Protein AF-A0AAW2JEN0-F1 (afdb_monomer_lite)

Radius of gyration: 25.29 Å; chains: 1; bounding box: 57×58×67 Å

pLDDT: mean 82.46, std 16.6, range [28.83, 97.12]

Organism: Sesamum radiatum (NCBI:txid300843)

Secondary structure (DSSP, 8-state):
------TT----------S-EEEEEE--S--STTGGG-EEEEEE--HHHHHHHHHHTTT---S-----------------S-HHHHHHHHHHIIIIIHHHHHHHHHHHHHHHTS--TT-S--SSTTHHHHHHHHHHHT--SHHHHHHHHHHHHHHHHHHHHHHHHHHHHHHHHHT-TTHHHHHHH-S-S-HHHHHHHHHHHHHGGG--TTSHHHHHHHHHHHHHHHHHHHHHGGG-HHHHHHHHHHHTHHHHHHHTPPP-

Foldseek 3Di:
DDDDDDPPDDDDDDDDDDDFDKDKDADPDDDDDCRRVDIDIDGHDDPVVVVVVVVVVPDDDPDDDDDDDDDDDDDDDDDDDDPPFVVQLVVCCVPPVPVLLVVLVVLVLVLLPDPAPPDDDPPDPCPSVVVLVVCCVPQRGPVSNVVSSVVSVLVSVLSVLLRVQLVLLLVLLVPDPCNVVLCVQFPDNDSSVLSSVLLCVVLVVLVPVVDPVSSVVSNVVSVVSVVQCVVQPCHRPSSVVSSCSRNVVVVCVVVVHDGD

InterPro domains:
  IPR002429 Cytochrome c oxidase subunit II-like C-terminal [PF00116] (1-45)
  IPR002429 Cytochrome c oxidase subunit II-like C-terminal [PS50857] (1-56)
  IPR008972 Cupredoxin [G3DSA:2.60.40.420] (1-50)
  IPR008972 Cupredoxin [SSF49503] (1-51)
  IPR045187 Cytochrome c/quinol oxidase subunit II [PTHR22888] (1-54)

Sequence (260 aa):
VKCDAVPGRLNQTSISVQREGVYYGQCSEICGTNHAFMPIVVEAVSRKDYGSRLLRRGGNALIPTTPTIEFHNNGPVEESSSSSSSEELATFRNVIAANNEAELYSRITFLENQNYYGLPPQTRPGEYGAIVREHFDQAIHVGHYRRIYDQELLELQILEVKGALQNRLHELMLSEPNLPRILELSPYNNIREHAFSFIEDSTESVSALRHSFQRDIMWGTLTSYIQDISGRGRHSEIYREFYRSFTDENFRQFHGLPLP

Structure (mmCIF, N/CA/C/O backbone):
data_AF-A0AAW2JEN0-F1
#
_entry.id   AF-A0AAW2JEN0-F1
#
loop_
_atom_site.group_PDB
_atom_site.id
_atom_site.type_symbol
_atom_site.label_atom_id
_atom_site.label_alt_id
_atom_site.label_comp_id
_atom_site.label_asym_id
_atom_site.label_entity_id
_atom_site.label_seq_id
_atom_site.pdbx_PDB_ins_code
_atom_site.Cartn_x
_atom_site.Cartn_y
_atom_site.Cartn_z
_atom_site.occupancy
_atom_site.B_iso_or_equiv
_atom_site.auth_seq_id
_atom_site.auth_comp_id
_atom_site.auth_asym_id
_atom_site.auth_atom_id
_atom_site.pdbx_PDB_model_num
ATOM 1 N N . VAL A 1 1 ? -3.590 -18.294 -25.488 1.00 85.56 1 VAL A N 1
ATOM 2 C CA . VAL A 1 1 ? -4.499 -19.225 -24.774 1.00 85.56 1 VAL A CA 1
ATOM 3 C C . VAL A 1 1 ? -4.526 -18.804 -23.317 1.00 85.56 1 VAL A C 1
ATOM 5 O O . VAL A 1 1 ? -3.456 -18.519 -22.800 1.00 85.56 1 VAL A O 1
ATOM 8 N N . LYS A 1 2 ? -5.706 -18.710 -22.692 1.00 89.62 2 LYS A N 1
ATOM 9 C CA . LYS A 1 2 ? -5.871 -18.417 -21.257 1.00 89.62 2 LYS A CA 1
ATOM 10 C C . LYS A 1 2 ? -6.638 -19.572 -20.620 1.00 89.62 2 LYS A C 1
ATOM 12 O O . LYS A 1 2 ? -7.590 -20.072 -21.214 1.00 89.62 2 LYS A O 1
ATOM 17 N N . CYS A 1 3 ? -6.212 -19.985 -19.436 1.00 91.00 3 CYS A N 1
ATOM 18 C CA . CYS A 1 3 ? -6.936 -20.922 -18.596 1.00 91.00 3 CYS A CA 1
ATOM 19 C C . CYS A 1 3 ? -6.622 -20.594 -17.136 1.00 91.00 3 CYS A C 1
ATOM 21 O O . CYS A 1 3 ? -5.454 -20.379 -16.811 1.00 91.00 3 CYS A O 1
ATOM 23 N N . ASP A 1 4 ? -7.641 -20.535 -16.285 1.00 91.69 4 ASP A N 1
ATOM 24 C CA . ASP A 1 4 ? -7.455 -20.156 -14.886 1.00 91.69 4 ASP A CA 1
ATOM 25 C C . ASP A 1 4 ? -6.920 -21.339 -14.072 1.00 91.69 4 ASP A C 1
ATOM 27 O O . ASP A 1 4 ? -7.321 -22.492 -14.271 1.00 91.69 4 ASP A O 1
ATOM 31 N N . ALA A 1 5 ? -6.025 -21.051 -13.130 1.00 89.94 5 ALA A N 1
ATOM 32 C CA . ALA A 1 5 ? -5.519 -22.024 -12.173 1.00 89.94 5 ALA A CA 1
ATOM 33 C C . ALA A 1 5 ? -6.392 -21.988 -10.908 1.00 89.94 5 ALA A C 1
ATOM 35 O O . ALA A 1 5 ? -6.145 -21.203 -9.998 1.00 89.94 5 ALA A O 1
ATOM 36 N N . VAL A 1 6 ? -7.440 -22.818 -10.869 1.00 91.94 6 VAL A N 1
ATOM 37 C CA . VAL A 1 6 ? -8.376 -22.887 -9.733 1.00 91.94 6 VAL A CA 1
ATOM 38 C C . VAL A 1 6 ? -7.937 -23.994 -8.767 1.00 91.94 6 VAL A C 1
ATOM 40 O O . VAL A 1 6 ? -7.876 -25.156 -9.182 1.00 91.94 6 VAL A O 1
ATOM 43 N N . PRO A 1 7 ? -7.657 -23.688 -7.485 1.00 91.50 7 PRO A N 1
ATOM 44 C CA . PRO A 1 7 ? -7.291 -24.701 -6.498 1.00 91.50 7 PRO A CA 1
ATOM 45 C C . PRO A 1 7 ? -8.316 -25.843 -6.431 1.00 91.50 7 PRO A C 1
ATOM 47 O O . PRO A 1 7 ? -9.522 -25.612 -6.379 1.00 91.50 7 PRO A O 1
ATOM 50 N N . GLY A 1 8 ? -7.837 -27.090 -6.456 1.00 93.62 8 GLY A N 1
ATOM 51 C CA . GLY A 1 8 ? -8.689 -28.285 -6.402 1.00 93.62 8 GLY A CA 1
ATOM 52 C C . GLY A 1 8 ? -9.329 -28.708 -7.732 1.00 93.62 8 GLY A C 1
ATOM 53 O O . GLY A 1 8 ? -10.009 -29.734 -7.762 1.00 93.62 8 GLY A O 1
ATOM 54 N N . ARG A 1 9 ? -9.095 -27.988 -8.841 1.00 91.81 9 ARG A N 1
ATOM 55 C CA . ARG A 1 9 ? -9.593 -28.359 -10.177 1.00 91.81 9 ARG A CA 1
ATOM 56 C C . ARG A 1 9 ? -8.468 -28.392 -11.211 1.00 91.81 9 ARG A C 1
ATOM 58 O O . ARG A 1 9 ? -7.790 -27.394 -11.430 1.00 91.81 9 ARG A O 1
ATOM 65 N N . LEU A 1 10 ? -8.308 -29.522 -11.903 1.00 93.06 10 LEU A N 1
ATOM 66 C CA . LEU A 1 10 ? -7.371 -29.629 -13.023 1.00 93.06 10 LEU A CA 1
ATOM 67 C C . LEU A 1 10 ? -8.042 -29.151 -14.313 1.00 93.06 10 LEU A C 1
ATOM 69 O O . LEU A 1 10 ? -9.035 -29.728 -14.753 1.00 93.06 10 LEU A O 1
ATOM 73 N N . ASN A 1 11 ? -7.485 -28.106 -14.922 1.00 87.38 11 ASN A N 1
ATOM 74 C CA . ASN A 1 11 ? -7.893 -27.637 -16.240 1.00 87.38 11 ASN A CA 1
ATOM 75 C C . ASN A 1 11 ? -6.829 -28.020 -17.278 1.00 87.38 11 ASN A C 1
ATOM 77 O O . ASN A 1 11 ? -5.632 -27.940 -17.006 1.00 87.38 11 ASN A O 1
ATOM 81 N N . GLN A 1 12 ? -7.259 -28.411 -18.478 1.00 91.31 12 GLN A N 1
ATOM 82 C CA . GLN A 1 12 ? -6.370 -28.795 -19.573 1.00 91.31 12 GLN A CA 1
ATOM 83 C C . GLN A 1 12 ? -6.695 -27.983 -20.826 1.00 91.31 12 GLN A C 1
ATOM 85 O O . GLN A 1 12 ? -7.854 -27.820 -21.196 1.00 91.31 12 GLN A O 1
ATOM 90 N N . THR A 1 13 ? -5.655 -27.504 -21.502 1.00 87.44 13 THR A N 1
ATOM 91 C CA . THR A 1 13 ? -5.754 -26.861 -22.813 1.00 87.44 13 THR A CA 1
ATOM 92 C C . THR A 1 13 ? -4.597 -27.320 -23.689 1.00 87.44 13 THR A C 1
ATOM 94 O O . THR A 1 13 ? -3.519 -27.640 -23.190 1.00 87.44 13 THR A O 1
ATOM 97 N N . SER A 1 14 ? -4.807 -27.345 -25.001 1.00 90.38 14 SER A N 1
ATOM 98 C CA . SER A 1 14 ? -3.771 -27.689 -25.976 1.00 90.38 14 SER A CA 1
ATOM 99 C C . SER A 1 14 ? -3.334 -26.449 -26.745 1.00 90.38 14 SER A C 1
ATOM 101 O O . SER A 1 14 ? -4.146 -25.576 -27.050 1.00 90.38 14 SER A O 1
ATOM 103 N N . ILE A 1 15 ? -2.043 -26.366 -27.052 1.00 88.75 15 ILE A N 1
ATOM 104 C CA . ILE A 1 15 ? -1.453 -25.295 -27.856 1.00 88.75 15 ILE A CA 1
ATOM 105 C C . ILE A 1 15 ? -0.630 -25.963 -28.954 1.00 88.75 15 ILE A C 1
ATOM 107 O O . ILE A 1 15 ? 0.136 -26.882 -28.678 1.00 88.75 15 ILE A O 1
ATOM 111 N N . SER A 1 16 ? -0.795 -25.504 -30.194 1.00 90.56 16 SER A N 1
ATOM 112 C CA . SER A 1 16 ? 0.038 -25.910 -31.325 1.00 90.56 16 SER A CA 1
ATOM 113 C C . SER A 1 16 ? 0.817 -24.699 -31.812 1.00 90.56 16 SER A C 1
ATOM 115 O O . SER A 1 16 ? 0.222 -23.712 -32.241 1.00 90.56 16 SER A O 1
ATOM 117 N N . VAL A 1 17 ? 2.143 -24.774 -31.752 1.00 90.75 17 VAL A N 1
ATOM 118 C CA . VAL A 1 17 ? 3.030 -23.692 -32.181 1.00 90.75 17 VAL A CA 1
ATOM 119 C C . VAL A 1 17 ? 3.535 -23.995 -33.590 1.00 90.75 17 VAL A C 1
ATOM 121 O O . VAL A 1 17 ? 4.069 -25.071 -33.838 1.00 90.75 17 VAL A O 1
ATOM 124 N N . GLN A 1 18 ? 3.327 -23.068 -34.527 1.00 90.25 18 GLN A N 1
ATOM 125 C CA . GLN A 1 18 ? 3.663 -23.277 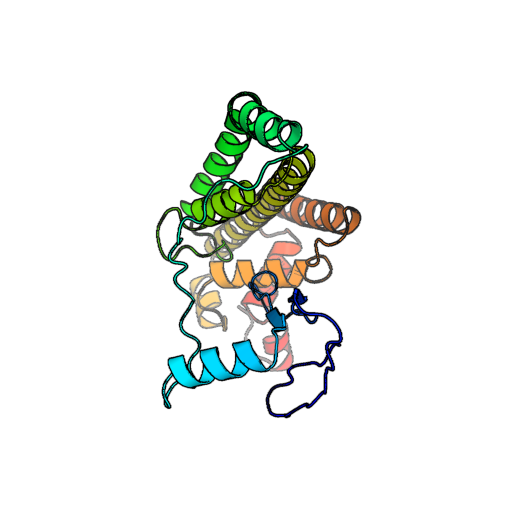-35.943 1.00 90.25 18 GLN A CA 1
ATOM 126 C C . GLN A 1 18 ? 5.064 -22.797 -36.334 1.00 90.25 18 GLN A C 1
ATOM 128 O O . GLN A 1 18 ? 5.539 -23.132 -37.415 1.00 90.25 18 GLN A O 1
ATOM 133 N N . ARG A 1 19 ? 5.706 -21.978 -35.498 1.00 91.12 19 ARG A N 1
ATOM 134 C CA . ARG A 1 19 ? 7.019 -21.388 -35.770 1.00 91.12 19 ARG A CA 1
ATOM 135 C C . ARG A 1 19 ? 7.915 -21.575 -34.555 1.00 91.12 19 ARG A C 1
ATOM 137 O O . ARG A 1 19 ? 7.437 -21.549 -33.428 1.00 91.12 19 ARG A O 1
ATOM 144 N N . GLU A 1 20 ? 9.198 -21.789 -34.788 1.00 91.56 20 GLU A N 1
ATOM 145 C CA . GLU A 1 20 ? 10.181 -21.829 -33.706 1.00 91.56 20 GLU A CA 1
ATOM 146 C C . GLU A 1 20 ? 10.373 -20.421 -33.131 1.00 91.56 20 GLU A C 1
ATOM 148 O O . GLU A 1 20 ? 10.244 -19.427 -33.851 1.00 91.56 20 GLU A O 1
ATOM 153 N N . GLY A 1 21 ? 10.641 -20.329 -31.829 1.00 90.69 21 GLY A N 1
ATOM 154 C CA . GLY A 1 21 ? 10.804 -19.050 -31.143 1.00 90.69 21 GLY A CA 1
ATOM 155 C C . GLY A 1 21 ? 10.465 -19.095 -29.656 1.00 90.69 21 GLY A C 1
ATOM 156 O O . GLY A 1 21 ? 10.063 -20.127 -29.118 1.00 90.69 21 GLY A O 1
ATOM 157 N N . VAL A 1 22 ? 10.622 -17.948 -28.995 1.00 91.75 22 VAL A N 1
ATOM 158 C CA . VAL A 1 22 ? 10.306 -17.762 -27.574 1.00 91.75 22 VAL A CA 1
ATOM 159 C C . VAL A 1 22 ? 9.008 -16.974 -27.444 1.00 91.75 22 VAL A C 1
ATOM 161 O O . VAL A 1 22 ? 8.857 -15.895 -28.015 1.00 91.75 22 VAL A O 1
ATOM 164 N N . TYR A 1 23 ? 8.071 -17.523 -26.683 1.00 90.88 23 TYR A N 1
ATOM 165 C CA . TYR A 1 23 ? 6.757 -16.954 -26.429 1.00 90.88 23 TYR A CA 1
ATOM 166 C C . TYR A 1 23 ? 6.635 -16.605 -24.952 1.00 90.88 23 TYR A C 1
ATOM 168 O O . TYR A 1 23 ? 6.935 -17.429 -24.086 1.00 90.88 23 TYR A O 1
ATOM 176 N N . TYR A 1 24 ? 6.151 -15.398 -24.680 1.00 91.31 24 TYR A N 1
ATOM 177 C CA . TYR A 1 24 ? 5.956 -14.890 -23.329 1.00 91.31 24 TYR A CA 1
ATOM 178 C C . TYR A 1 24 ? 4.469 -14.804 -23.003 1.00 91.31 24 TYR A C 1
ATOM 180 O O . TYR A 1 24 ? 3.647 -14.419 -23.837 1.00 91.31 24 TYR A O 1
ATOM 188 N N . GLY A 1 25 ? 4.133 -15.164 -21.773 1.00 91.69 25 GLY A N 1
ATOM 189 C CA . GLY A 1 25 ? 2.813 -15.010 -21.190 1.00 91.69 25 GLY A CA 1
ATOM 190 C C . GLY A 1 25 ? 2.912 -14.429 -19.788 1.00 91.69 25 GLY A C 1
ATOM 191 O O . GLY A 1 25 ? 3.959 -14.496 -19.143 1.00 91.69 25 GLY A O 1
ATOM 192 N N . GLN A 1 26 ? 1.805 -13.870 -19.316 1.00 89.38 26 GLN A N 1
ATOM 193 C CA . GLN A 1 26 ? 1.683 -13.357 -17.958 1.00 89.38 26 GLN A CA 1
ATOM 194 C C . GLN A 1 26 ? 0.412 -13.889 -17.310 1.00 89.38 26 GLN A C 1
ATOM 196 O O . GLN A 1 26 ? -0.564 -14.230 -17.993 1.00 89.38 26 GLN A O 1
ATOM 201 N N . CYS A 1 27 ? 0.435 -13.968 -15.981 1.00 91.38 27 CYS A N 1
ATOM 202 C CA . CYS A 1 27 ? -0.756 -14.281 -15.215 1.00 91.38 27 CYS A CA 1
ATOM 203 C C . CYS A 1 27 ? -1.859 -13.275 -15.560 1.00 91.38 27 CYS A C 1
ATOM 205 O O . CYS A 1 27 ? -1.628 -12.074 -15.638 1.00 91.38 27 CYS A O 1
ATOM 207 N N . SER A 1 28 ? -3.056 -13.784 -15.834 1.00 89.44 28 SER A N 1
ATOM 208 C CA . SER A 1 28 ? -4.185 -12.978 -16.312 1.00 89.44 28 SER A CA 1
ATOM 209 C C . SER A 1 28 ? -5.299 -12.854 -15.272 1.00 89.44 28 SER A C 1
ATOM 211 O O . SER A 1 28 ? -6.407 -12.468 -15.642 1.00 89.44 28 SER A O 1
ATOM 213 N N . GLU A 1 29 ? -5.023 -13.243 -14.026 1.00 87.81 29 GLU A N 1
ATOM 214 C CA . GLU A 1 29 ? -5.935 -13.182 -12.884 1.00 87.81 29 GLU A CA 1
ATOM 215 C C . GLU A 1 29 ? -5.159 -12.750 -11.642 1.00 87.81 29 GLU A C 1
ATOM 217 O O . GLU A 1 29 ? -4.113 -13.334 -11.351 1.00 87.81 29 GLU A O 1
ATOM 222 N N . ILE A 1 30 ? -5.630 -11.720 -10.938 1.00 85.06 30 ILE A N 1
ATOM 223 C CA . ILE A 1 30 ? -4.869 -11.155 -9.822 1.00 85.06 30 ILE A CA 1
ATOM 224 C C . ILE A 1 30 ? -4.773 -12.180 -8.687 1.00 85.06 30 ILE A C 1
ATOM 226 O O . ILE A 1 30 ? -5.777 -12.677 -8.188 1.00 85.06 30 ILE A O 1
ATOM 230 N N . CYS A 1 31 ? -3.546 -12.540 -8.311 1.00 87.62 31 CYS A N 1
ATOM 231 C CA . CYS A 1 31 ? -3.285 -13.665 -7.405 1.00 87.62 31 CYS A CA 1
ATOM 232 C C . CYS A 1 31 ? -2.345 -13.301 -6.243 1.00 87.62 31 CYS A C 1
ATOM 234 O O . CYS A 1 31 ? -1.639 -14.162 -5.721 1.00 87.62 31 CYS A O 1
ATOM 236 N N . GLY A 1 32 ? -2.326 -12.023 -5.854 1.00 88.00 32 GLY A N 1
ATOM 237 C CA . GLY A 1 32 ? -1.556 -11.497 -4.722 1.00 88.00 32 GLY A CA 1
ATOM 238 C C . GLY A 1 32 ? -0.454 -10.512 -5.119 1.00 88.00 32 GLY A C 1
ATOM 239 O O . GLY A 1 32 ? -0.308 -10.151 -6.286 1.00 88.00 32 GLY A O 1
ATOM 240 N N . THR A 1 33 ? 0.339 -10.091 -4.133 1.00 83.12 33 THR A N 1
ATOM 241 C CA . THR A 1 33 ? 1.344 -9.014 -4.236 1.00 83.12 33 THR A CA 1
ATOM 242 C C . THR A 1 33 ? 2.377 -9.237 -5.342 1.00 83.12 33 THR A C 1
ATOM 244 O O . THR A 1 33 ? 2.802 -8.288 -5.990 1.00 83.12 33 THR A O 1
ATOM 247 N N . ASN A 1 34 ? 2.720 -10.495 -5.636 1.00 89.00 34 ASN A N 1
ATOM 248 C CA . ASN A 1 34 ? 3.704 -10.832 -6.668 1.00 89.00 34 ASN A CA 1
ATOM 249 C C . ASN A 1 34 ? 3.089 -11.167 -8.036 1.00 89.00 34 ASN A C 1
ATOM 251 O O . ASN A 1 34 ? 3.757 -11.751 -8.887 1.00 89.00 34 ASN A O 1
ATOM 255 N N . HIS A 1 35 ? 1.825 -10.805 -8.270 1.00 85.81 35 HIS A N 1
ATOM 256 C CA . HIS A 1 35 ? 1.104 -11.121 -9.507 1.00 85.81 35 HIS A CA 1
ATOM 257 C C . HIS A 1 35 ? 1.823 -10.641 -10.784 1.00 85.81 35 HIS A C 1
ATOM 259 O O . HIS A 1 35 ? 1.758 -11.310 -11.815 1.00 85.81 35 HIS A O 1
ATOM 265 N N . ALA A 1 36 ? 2.552 -9.523 -10.721 1.00 85.50 36 ALA A N 1
ATOM 266 C CA . ALA A 1 36 ? 3.319 -9.003 -11.855 1.00 85.50 36 ALA A CA 1
ATOM 267 C C . ALA A 1 36 ? 4.622 -9.785 -12.136 1.00 85.50 36 ALA A C 1
ATOM 269 O O . ALA A 1 36 ? 5.120 -9.767 -13.260 1.00 85.50 36 ALA A O 1
ATOM 270 N N . PHE A 1 37 ? 5.148 -10.520 -11.151 1.00 87.81 37 PHE A N 1
ATOM 271 C CA . PHE A 1 37 ? 6.479 -11.143 -11.187 1.00 87.81 37 PHE A CA 1
ATOM 272 C C . PHE A 1 37 ? 6.447 -12.645 -11.502 1.00 87.81 37 PHE A C 1
ATOM 274 O O . PHE A 1 37 ? 7.357 -13.391 -11.150 1.00 87.81 37 PHE A O 1
ATOM 281 N N . MET A 1 38 ? 5.397 -13.112 -12.178 1.00 88.50 38 MET A N 1
ATOM 282 C CA . MET A 1 38 ? 5.226 -14.520 -12.557 1.00 88.50 38 MET A CA 1
ATOM 283 C C . MET A 1 38 ? 5.098 -14.703 -14.080 1.00 88.50 38 MET A C 1
ATOM 285 O O . MET A 1 38 ? 4.034 -15.084 -14.584 1.00 88.50 38 MET A O 1
ATOM 289 N N . PRO A 1 39 ? 6.166 -14.416 -14.850 1.00 89.56 39 PRO A N 1
ATOM 290 C CA . PRO A 1 39 ? 6.157 -14.624 -16.289 1.00 89.56 39 PRO A CA 1
ATOM 291 C C . PRO A 1 39 ? 6.156 -16.117 -16.636 1.00 89.56 39 PRO A C 1
ATOM 293 O O . PRO A 1 39 ? 6.769 -16.947 -15.965 1.00 89.56 39 PRO A O 1
ATOM 296 N N . ILE A 1 40 ? 5.499 -16.452 -17.742 1.00 93.62 40 ILE A N 1
ATOM 297 C CA . ILE A 1 40 ? 5.505 -17.788 -18.337 1.00 93.62 40 ILE A CA 1
ATOM 298 C C . ILE A 1 40 ? 6.295 -17.701 -19.637 1.00 93.62 40 ILE A C 1
ATOM 300 O O . ILE A 1 40 ? 5.958 -16.904 -20.512 1.00 93.62 40 ILE A O 1
ATOM 304 N N . VAL A 1 41 ? 7.328 -18.531 -19.778 1.00 91.81 41 VAL A N 1
ATOM 305 C CA . VAL A 1 41 ? 8.152 -18.597 -20.991 1.00 91.81 41 VAL A CA 1
ATOM 306 C C . VAL A 1 41 ? 7.983 -19.961 -21.642 1.00 91.81 41 VAL A C 1
ATOM 308 O O . VAL A 1 41 ? 8.162 -20.996 -21.000 1.00 91.81 41 VAL A O 1
ATOM 311 N N . VAL A 1 42 ? 7.650 -19.960 -22.930 1.00 91.94 42 VAL A N 1
ATOM 312 C CA . VAL A 1 42 ? 7.577 -21.163 -23.759 1.00 91.94 42 VAL A CA 1
ATOM 313 C C . VAL A 1 42 ? 8.558 -21.009 -24.908 1.00 91.94 42 VAL A C 1
ATOM 315 O O . VAL A 1 42 ? 8.398 -20.139 -25.756 1.00 91.94 42 VAL A O 1
ATOM 318 N N . GLU A 1 43 ? 9.563 -21.874 -24.957 1.00 91.25 43 GLU A N 1
ATOM 319 C CA . GLU A 1 43 ? 10.483 -21.961 -26.088 1.00 91.25 43 GLU A CA 1
ATOM 320 C C . GLU A 1 43 ? 10.042 -23.106 -27.008 1.00 91.25 43 GLU A C 1
ATOM 322 O O . GLU A 1 43 ? 10.032 -24.275 -26.612 1.00 91.25 43 GLU A O 1
ATOM 327 N N . ALA A 1 44 ? 9.660 -22.773 -28.239 1.00 93.44 44 ALA A N 1
ATOM 328 C CA . ALA A 1 44 ? 9.357 -23.741 -29.281 1.00 93.44 44 ALA A CA 1
ATOM 329 C C . ALA A 1 44 ? 10.605 -23.981 -30.130 1.00 93.44 44 ALA A C 1
ATOM 331 O O . ALA A 1 44 ? 11.138 -23.058 -30.745 1.00 93.44 44 ALA A O 1
ATOM 332 N N . VAL A 1 45 ? 11.043 -25.235 -30.175 1.00 90.56 45 VAL A N 1
ATOM 333 C CA . VAL A 1 45 ? 12.250 -25.664 -30.887 1.00 90.56 45 VAL A CA 1
ATOM 334 C C . VAL A 1 45 ? 11.939 -26.794 -31.856 1.00 90.56 45 VAL A C 1
ATOM 336 O O . VAL A 1 45 ? 10.905 -27.462 -31.745 1.00 90.56 45 VAL A O 1
ATOM 339 N N . SER A 1 46 ? 12.868 -27.048 -32.773 1.00 92.44 46 SER A N 1
ATOM 340 C CA . SER A 1 46 ? 12.775 -28.169 -33.699 1.00 92.44 46 SER A CA 1
ATOM 341 C C . SER A 1 46 ? 12.662 -29.503 -32.951 1.00 92.44 46 SER A C 1
ATOM 343 O O . SER A 1 46 ? 13.186 -29.687 -31.848 1.00 92.44 46 SER A O 1
ATOM 345 N N . ARG A 1 47 ? 12.024 -30.504 -33.570 1.00 85.81 47 ARG A N 1
ATOM 346 C CA . ARG A 1 47 ? 11.910 -31.854 -32.981 1.00 85.81 47 ARG A CA 1
ATOM 347 C C . ARG A 1 47 ? 13.282 -32.466 -32.663 1.00 85.81 47 ARG A C 1
ATOM 349 O O . ARG A 1 47 ? 13.415 -33.202 -31.686 1.00 85.81 47 ARG A O 1
ATOM 356 N N . LYS A 1 48 ? 14.291 -32.164 -33.486 1.00 86.12 48 LYS A N 1
ATOM 357 C CA . LYS A 1 48 ? 15.668 -32.639 -33.314 1.00 86.12 48 LYS A CA 1
ATOM 358 C C . LYS A 1 48 ? 16.301 -32.039 -32.056 1.00 86.12 48 LYS A C 1
ATOM 360 O O . LYS A 1 48 ? 16.886 -32.777 -31.263 1.00 86.12 48 LYS A O 1
ATOM 365 N N . ASP A 1 49 ? 16.127 -30.737 -31.849 1.00 83.81 49 ASP A N 1
ATOM 366 C CA . ASP A 1 49 ? 16.679 -30.030 -30.690 1.00 83.81 49 ASP A CA 1
ATOM 367 C C . ASP A 1 49 ? 15.920 -30.353 -29.406 1.00 83.81 49 ASP A C 1
ATOM 369 O O . ASP A 1 49 ? 16.521 -30.495 -28.343 1.00 83.81 49 ASP A O 1
ATOM 373 N N . TYR A 1 50 ? 14.605 -30.561 -29.494 1.00 86.56 50 TYR A N 1
ATOM 374 C CA . TYR A 1 50 ? 13.823 -31.051 -28.363 1.00 86.56 50 TYR A CA 1
ATOM 375 C C . TYR A 1 50 ? 14.341 -32.412 -27.874 1.00 86.56 50 TYR A C 1
ATOM 377 O O . TYR A 1 50 ? 14.602 -32.591 -26.684 1.00 86.56 50 TYR A O 1
ATOM 385 N N . GLY A 1 51 ? 14.555 -33.359 -28.798 1.00 80.94 51 GLY A N 1
ATOM 386 C CA . GLY A 1 51 ? 15.082 -34.686 -28.479 1.00 80.94 51 GLY A CA 1
ATOM 387 C C . GLY A 1 51 ? 16.484 -34.643 -27.864 1.00 80.94 51 GLY A C 1
ATOM 388 O O . GLY A 1 51 ? 16.735 -35.316 -26.866 1.00 80.94 51 GLY A O 1
ATOM 389 N N . SER A 1 52 ? 17.386 -33.813 -28.399 1.00 78.50 52 SER A N 1
ATOM 390 C CA . SER A 1 52 ? 18.744 -33.671 -27.855 1.00 78.50 52 SER A CA 1
ATOM 391 C C . SER A 1 52 ? 18.747 -33.060 -26.447 1.00 78.50 52 SER A C 1
ATOM 393 O O . SER A 1 52 ? 19.489 -33.522 -25.577 1.00 78.50 52 SER A O 1
ATOM 395 N N . ARG A 1 53 ? 17.874 -32.080 -26.176 1.00 76.62 53 ARG A N 1
ATOM 396 C CA . ARG A 1 53 ? 17.702 -31.469 -24.845 1.00 76.62 53 ARG A CA 1
ATOM 397 C C . ARG A 1 53 ? 17.107 -32.439 -23.826 1.00 76.62 53 ARG A C 1
ATOM 399 O O . ARG A 1 53 ? 17.560 -32.460 -22.683 1.00 76.62 53 ARG A O 1
ATOM 406 N N . LEU A 1 54 ? 16.134 -33.256 -24.236 1.00 75.62 54 LEU A N 1
ATOM 407 C CA . LEU A 1 54 ? 15.535 -34.284 -23.381 1.00 75.62 54 LEU A CA 1
ATOM 408 C C . LEU A 1 54 ? 16.577 -35.336 -22.967 1.00 75.62 54 LEU A C 1
ATOM 410 O O . LEU A 1 54 ? 16.673 -35.686 -21.794 1.00 75.62 54 LEU A O 1
ATOM 414 N N . LEU A 1 55 ? 17.401 -35.784 -23.919 1.00 72.38 55 LEU A N 1
ATOM 415 C CA . LEU A 1 55 ? 18.453 -36.777 -23.685 1.00 72.38 55 LEU A CA 1
ATOM 416 C C . LEU A 1 55 ? 19.585 -36.240 -22.795 1.00 72.38 55 LEU A C 1
ATOM 418 O O . LEU A 1 55 ? 20.084 -36.972 -21.945 1.00 72.38 55 LEU A O 1
ATOM 422 N N . ARG A 1 56 ? 19.956 -34.957 -22.929 1.00 68.25 56 ARG A N 1
ATOM 423 C CA . ARG A 1 56 ? 20.947 -34.306 -22.046 1.00 68.25 56 ARG A CA 1
ATOM 424 C C . ARG A 1 56 ? 20.454 -34.144 -20.604 1.00 68.25 56 ARG A C 1
ATOM 426 O O . ARG A 1 56 ? 21.280 -34.078 -19.702 1.00 68.25 56 ARG A O 1
ATOM 433 N N . ARG A 1 57 ? 19.137 -34.073 -20.378 1.00 61.59 57 ARG A N 1
ATOM 434 C CA . ARG A 1 57 ? 18.529 -33.831 -19.057 1.00 61.59 57 ARG A CA 1
ATOM 435 C C . ARG A 1 57 ? 18.314 -35.077 -18.192 1.00 61.59 57 ARG A C 1
ATOM 437 O O . ARG A 1 57 ? 17.844 -34.922 -17.074 1.00 61.59 57 ARG A O 1
ATOM 444 N N . GLY A 1 58 ? 18.659 -36.275 -18.673 1.00 44.50 58 GLY A N 1
ATOM 445 C CA . GLY A 1 58 ? 18.841 -37.477 -17.849 1.00 44.50 58 GLY A CA 1
ATOM 446 C C . GLY A 1 58 ? 17.805 -37.714 -16.736 1.00 44.50 58 GLY A C 1
ATOM 447 O O . GLY A 1 58 ? 18.094 -37.503 -15.567 1.00 44.50 58 GLY A O 1
ATOM 448 N N . GLY A 1 59 ? 16.621 -38.219 -17.089 1.00 46.88 59 GLY A N 1
ATOM 449 C CA . GLY A 1 59 ? 15.851 -39.177 -16.275 1.00 46.88 59 GLY A CA 1
ATOM 450 C C . GLY A 1 59 ? 15.243 -38.784 -14.917 1.00 46.88 59 GLY A C 1
ATOM 451 O O . GLY A 1 59 ? 14.380 -39.528 -14.476 1.00 46.88 59 GLY A O 1
ATOM 452 N N . ASN A 1 60 ? 15.600 -37.680 -14.253 1.00 47.84 60 ASN A N 1
ATOM 453 C CA . ASN A 1 60 ? 15.023 -37.308 -12.947 1.00 47.84 60 ASN A CA 1
ATOM 454 C C . ASN A 1 60 ? 15.056 -35.784 -12.721 1.00 47.84 60 ASN A C 1
ATOM 456 O O . ASN A 1 60 ? 15.990 -35.262 -12.122 1.00 47.84 60 ASN A O 1
ATOM 460 N N . ALA A 1 61 ? 14.031 -35.055 -13.173 1.00 42.47 61 ALA A N 1
ATOM 461 C CA . ALA A 1 61 ? 13.829 -33.655 -12.780 1.00 42.47 61 ALA A CA 1
ATOM 462 C C . ALA A 1 61 ? 12.365 -33.222 -12.975 1.00 42.47 61 ALA A C 1
ATOM 464 O O . ALA A 1 61 ? 11.989 -32.719 -14.031 1.00 42.47 61 ALA A O 1
ATOM 465 N N . LEU A 1 62 ? 11.538 -33.394 -11.939 1.00 41.66 62 LEU A N 1
ATOM 466 C CA . LEU A 1 62 ? 10.245 -32.705 -11.790 1.00 41.66 62 LEU A CA 1
ATOM 467 C C . LEU A 1 62 ? 10.367 -31.444 -10.912 1.00 41.66 62 LEU A C 1
ATOM 469 O O . LEU A 1 62 ? 9.412 -31.043 -10.258 1.00 41.66 62 LEU A O 1
ATOM 473 N N . ILE A 1 63 ? 11.538 -30.803 -10.887 1.00 35.47 63 ILE A N 1
ATOM 474 C CA . ILE A 1 63 ? 11.728 -29.510 -10.220 1.00 35.47 63 ILE A CA 1
ATOM 475 C C . ILE A 1 63 ? 12.440 -28.585 -11.213 1.00 35.47 63 ILE A C 1
ATOM 477 O O . ILE A 1 63 ? 13.506 -28.957 -11.713 1.00 35.47 63 ILE A O 1
ATOM 481 N N . PRO A 1 64 ? 11.873 -27.413 -11.547 1.00 36.75 64 PRO A N 1
ATOM 482 C CA . PRO A 1 64 ? 12.547 -26.456 -12.405 1.00 36.75 64 PRO A CA 1
ATOM 483 C C . PRO A 1 64 ? 13.675 -25.805 -11.601 1.00 36.75 64 PRO A C 1
ATOM 485 O O . PRO A 1 64 ? 13.436 -24.942 -10.762 1.00 36.75 64 PRO A O 1
ATOM 488 N N . THR A 1 65 ? 14.914 -26.227 -11.838 1.00 38.53 65 THR A N 1
ATOM 489 C CA . THR A 1 65 ? 16.073 -25.418 -11.467 1.00 38.53 65 THR A CA 1
ATOM 490 C C . THR A 1 65 ? 16.189 -24.252 -12.442 1.00 38.53 65 THR A C 1
ATOM 492 O O . THR A 1 65 ? 16.141 -24.428 -13.664 1.00 38.53 65 THR A O 1
ATOM 495 N N . THR A 1 66 ? 16.298 -23.053 -11.874 1.00 30.95 66 THR A N 1
ATOM 496 C CA . THR A 1 66 ? 16.557 -21.786 -12.561 1.00 30.95 66 THR A CA 1
ATOM 497 C C . THR A 1 66 ? 17.726 -21.955 -13.536 1.00 30.95 66 THR A C 1
ATOM 499 O O . THR A 1 66 ? 18.766 -22.480 -13.130 1.00 30.95 66 THR A O 1
ATOM 502 N N . PRO A 1 67 ? 17.598 -21.562 -14.816 1.00 37.06 67 PRO A N 1
ATOM 503 C CA . PRO A 1 67 ? 18.682 -21.747 -15.763 1.00 37.06 67 PRO A CA 1
ATOM 504 C C . PRO A 1 67 ? 19.802 -20.756 -15.441 1.00 37.06 67 PRO A C 1
ATOM 506 O O . PRO A 1 67 ? 19.630 -19.545 -15.551 1.00 37.06 67 PRO A O 1
ATOM 509 N N . THR A 1 68 ? 20.965 -21.275 -15.057 1.00 32.31 68 THR A N 1
ATOM 510 C CA . THR A 1 68 ? 22.221 -20.527 -15.113 1.00 32.31 68 THR A CA 1
ATOM 511 C C . THR A 1 68 ? 22.597 -20.394 -16.588 1.00 32.31 68 THR A C 1
ATOM 513 O O . THR A 1 68 ? 22.808 -21.398 -17.269 1.00 32.31 68 THR A O 1
ATOM 516 N N . ILE A 1 69 ? 22.611 -19.169 -17.111 1.00 34.72 69 ILE A N 1
ATOM 517 C CA . ILE A 1 69 ? 23.071 -18.893 -18.475 1.00 34.72 69 ILE A CA 1
ATOM 518 C C . ILE A 1 69 ? 24.599 -18.817 -18.436 1.00 34.72 69 ILE A C 1
ATOM 520 O O . ILE A 1 69 ? 25.163 -17.843 -17.945 1.00 34.72 69 ILE A O 1
ATOM 524 N N . GLU A 1 70 ? 25.271 -19.845 -18.952 1.00 31.94 70 GLU A N 1
ATOM 525 C CA . GLU A 1 70 ? 26.679 -19.751 -19.342 1.00 31.94 70 GLU A CA 1
ATOM 526 C C . GLU A 1 70 ? 26.759 -19.193 -20.768 1.00 31.94 70 GLU A C 1
ATOM 528 O O . GLU A 1 70 ? 26.257 -19.791 -21.724 1.00 31.94 70 GLU A O 1
ATOM 533 N N . PHE A 1 71 ? 27.375 -18.020 -20.910 1.00 28.83 71 PHE A N 1
ATOM 534 C CA . PHE A 1 71 ? 27.608 -17.384 -22.201 1.00 28.83 71 PHE A CA 1
ATOM 535 C C . PHE A 1 71 ? 28.742 -18.098 -22.943 1.00 28.83 71 PHE A C 1
ATOM 537 O O . PHE A 1 71 ? 29.917 -17.935 -22.619 1.00 28.83 71 PHE A O 1
ATOM 544 N N . HIS A 1 72 ? 28.398 -18.858 -23.983 1.00 33.19 72 HIS A N 1
ATOM 545 C CA . HIS A 1 72 ? 29.361 -19.225 -25.015 1.00 33.19 72 HIS A CA 1
ATOM 546 C C . HIS A 1 72 ? 29.420 -18.122 -26.074 1.00 33.19 72 HIS A C 1
ATOM 548 O O . HIS A 1 72 ? 28.458 -17.893 -26.806 1.00 33.19 72 HIS A O 1
ATOM 554 N N . ASN A 1 73 ? 30.574 -17.455 -26.146 1.00 37.12 73 ASN A N 1
ATOM 555 C CA . ASN A 1 73 ? 30.915 -16.500 -27.195 1.00 37.12 73 ASN A CA 1
ATOM 556 C C . ASN A 1 73 ? 30.904 -17.189 -28.565 1.00 37.12 73 ASN A C 1
ATOM 558 O O . ASN A 1 73 ? 31.810 -17.960 -28.880 1.00 37.12 73 ASN A O 1
ATOM 562 N N . ASN A 1 74 ? 29.916 -16.855 -29.391 1.00 34.12 74 ASN A N 1
ATOM 563 C CA . ASN A 1 74 ? 30.004 -17.017 -30.836 1.00 34.12 74 ASN A CA 1
ATOM 564 C C . ASN A 1 74 ? 30.384 -15.662 -31.447 1.00 34.12 74 ASN A C 1
ATOM 566 O O . ASN A 1 74 ? 29.911 -14.624 -30.992 1.00 34.12 74 ASN A O 1
ATOM 570 N N . GLY A 1 75 ? 31.299 -15.706 -32.419 1.00 34.03 75 GLY A N 1
ATOM 571 C CA . GLY A 1 75 ? 31.960 -14.558 -33.045 1.00 34.03 75 GLY A CA 1
ATOM 572 C C . GLY A 1 75 ? 31.033 -13.556 -33.751 1.00 34.03 75 GLY A C 1
ATOM 573 O O . GLY A 1 75 ? 29.813 -13.707 -33.734 1.00 34.03 75 GLY A O 1
ATOM 574 N N . PRO A 1 76 ? 31.621 -12.510 -34.360 1.00 34.91 76 PRO A N 1
ATOM 575 C CA . PRO A 1 76 ? 30.923 -11.268 -34.653 1.00 34.91 76 PRO A CA 1
ATOM 576 C C . PRO A 1 76 ? 29.849 -11.487 -35.716 1.00 34.91 76 PRO A C 1
ATOM 578 O O . PRO A 1 76 ? 30.141 -11.855 -36.852 1.00 34.91 76 PRO A O 1
ATOM 581 N N . VAL A 1 77 ? 28.600 -11.245 -35.326 1.00 38.50 77 VAL A N 1
ATOM 582 C CA . VAL A 1 77 ? 27.505 -11.003 -36.260 1.00 38.50 77 VAL A CA 1
ATOM 583 C C . VAL A 1 77 ? 27.584 -9.524 -36.615 1.00 38.50 77 VAL A C 1
ATOM 585 O O . VAL A 1 77 ? 27.578 -8.677 -35.726 1.00 38.50 77 VAL A O 1
ATOM 588 N N . GLU A 1 78 ? 27.731 -9.226 -37.902 1.00 37.69 78 GLU A N 1
ATOM 589 C CA . GLU A 1 78 ? 27.733 -7.862 -38.425 1.00 37.69 78 GLU A CA 1
ATOM 590 C C . GLU A 1 78 ? 26.436 -7.143 -38.022 1.00 37.69 78 GLU A C 1
ATOM 592 O O . GLU A 1 78 ? 25.344 -7.461 -38.496 1.00 37.69 78 GLU A O 1
ATOM 597 N N . GLU A 1 79 ? 26.566 -6.176 -37.114 1.00 34.59 79 GLU A N 1
ATOM 598 C CA . GLU A 1 79 ? 25.509 -5.249 -36.734 1.00 34.59 79 GLU A CA 1
ATOM 599 C C . GLU A 1 79 ? 25.370 -4.167 -37.803 1.00 34.59 79 GLU A C 1
ATOM 601 O O . GLU A 1 79 ? 26.200 -3.266 -37.932 1.00 34.59 79 GLU A O 1
ATOM 606 N N . SER A 1 80 ? 24.263 -4.204 -38.535 1.00 35.44 80 SER A N 1
ATOM 607 C CA . SER A 1 80 ? 23.745 -3.022 -39.208 1.00 35.44 80 SER A CA 1
ATOM 608 C C . SER A 1 80 ? 22.534 -2.486 -38.436 1.00 35.44 80 SER A C 1
ATOM 610 O O . SER A 1 80 ? 21.453 -3.072 -38.478 1.00 35.44 80 SER A O 1
ATOM 612 N N . SER A 1 81 ? 22.740 -1.328 -37.794 1.00 43.28 81 SER A N 1
ATOM 613 C CA . SER A 1 81 ? 21.765 -0.333 -37.298 1.00 43.28 81 SER A CA 1
ATOM 614 C C . SER A 1 81 ? 20.935 -0.619 -36.024 1.00 43.28 81 SER A C 1
ATOM 616 O O . SER A 1 81 ? 19.760 -0.957 -36.115 1.00 43.28 81 SER A O 1
ATOM 618 N N . SER A 1 82 ? 21.489 -0.324 -34.832 1.00 46.25 82 SER A N 1
ATOM 619 C CA . SER A 1 82 ? 20.701 0.021 -33.615 1.00 46.25 82 SER A CA 1
ATOM 620 C C . SER A 1 82 ? 21.457 0.780 -32.497 1.00 46.25 82 SER A C 1
ATOM 622 O O . SER A 1 82 ? 20.919 0.942 -31.402 1.00 46.25 82 SER A O 1
ATOM 624 N N . SER A 1 83 ? 22.673 1.282 -32.738 1.00 52.72 83 SER A N 1
ATOM 625 C CA . SER A 1 83 ? 23.559 1.857 -31.704 1.00 52.72 83 SER A CA 1
ATOM 626 C C . SER A 1 83 ? 23.055 3.141 -31.025 1.00 52.72 83 SER A C 1
ATOM 628 O O . SER A 1 83 ? 23.460 3.438 -29.905 1.00 52.72 83 SER A O 1
ATOM 630 N N . SER A 1 84 ? 22.147 3.899 -31.648 1.00 60.34 84 SER A N 1
ATOM 631 C CA . SER A 1 84 ? 21.769 5.228 -31.145 1.00 60.34 84 SER A CA 1
ATOM 632 C C . SER A 1 84 ? 20.936 5.194 -29.860 1.00 60.34 84 SER A C 1
ATOM 634 O O . SER A 1 84 ? 21.099 6.054 -29.003 1.00 60.34 84 SER A O 1
ATOM 636 N N . SER A 1 85 ? 20.046 4.210 -29.703 1.00 62.44 85 SER A N 1
ATOM 637 C CA . SER A 1 85 ? 19.074 4.189 -28.595 1.00 62.44 85 SER A CA 1
ATOM 638 C C . SER A 1 85 ? 19.671 3.745 -27.254 1.00 62.44 85 SER A C 1
ATOM 640 O O . SER A 1 85 ? 19.304 4.280 -26.205 1.00 62.44 85 SER A O 1
ATOM 642 N N . SER A 1 86 ? 20.621 2.806 -27.280 1.00 70.19 86 SER A N 1
ATOM 643 C CA . SER A 1 86 ? 21.335 2.329 -26.090 1.00 70.19 86 SER A CA 1
ATOM 644 C C . SER A 1 86 ? 22.354 3.352 -25.586 1.00 70.19 86 SER A C 1
ATOM 646 O O . SER A 1 86 ? 22.477 3.561 -24.380 1.00 70.19 86 SER A O 1
ATOM 648 N N . GLU A 1 87 ? 23.059 4.027 -26.498 1.00 74.00 87 GLU A N 1
ATOM 649 C CA . GLU A 1 87 ? 24.042 5.065 -26.164 1.00 74.00 87 GLU A CA 1
ATOM 650 C C . GLU A 1 87 ? 23.365 6.337 -25.615 1.00 74.00 87 GLU A C 1
ATOM 652 O O . GLU A 1 87 ? 23.821 6.928 -24.628 1.00 74.00 87 GLU A O 1
ATOM 657 N N . GLU A 1 88 ? 22.210 6.704 -26.183 1.00 81.25 88 GLU A N 1
ATOM 658 C CA . GLU A 1 88 ? 21.351 7.783 -25.686 1.00 81.25 88 GLU A CA 1
ATOM 659 C C . GLU A 1 88 ? 20.840 7.497 -24.266 1.00 81.25 88 GLU A C 1
ATOM 661 O O . GLU A 1 88 ? 20.908 8.373 -23.401 1.00 81.25 88 GLU A O 1
ATOM 666 N N . LEU A 1 89 ? 20.389 6.268 -23.984 1.00 81.31 89 LEU A N 1
ATOM 667 C CA . LEU A 1 89 ? 19.951 5.879 -22.642 1.00 81.31 89 LEU A CA 1
ATOM 668 C C . LEU A 1 89 ? 21.097 5.926 -21.622 1.00 81.31 89 LEU A C 1
ATOM 670 O O . LEU A 1 89 ? 20.892 6.409 -20.509 1.00 81.31 89 LEU A O 1
ATOM 674 N N . ALA A 1 90 ? 22.296 5.465 -21.985 1.00 79.69 90 ALA A N 1
ATOM 675 C CA . ALA A 1 90 ? 23.454 5.492 -21.092 1.00 79.69 90 ALA A CA 1
ATOM 676 C C . ALA A 1 90 ? 23.865 6.931 -20.733 1.00 79.69 90 ALA A C 1
ATOM 678 O O . ALA A 1 90 ? 24.104 7.247 -19.565 1.00 79.69 90 ALA A O 1
ATOM 679 N N . THR A 1 91 ? 23.875 7.831 -21.718 1.00 82.81 91 THR A N 1
ATOM 680 C CA . THR A 1 91 ? 24.172 9.253 -21.489 1.00 82.81 91 THR A CA 1
ATOM 681 C C . THR A 1 91 ? 23.067 9.917 -20.667 1.00 82.81 91 THR A C 1
ATOM 683 O O . THR A 1 91 ? 23.351 10.651 -19.719 1.00 82.81 91 THR A O 1
ATOM 686 N N . PHE A 1 92 ? 21.801 9.609 -20.963 1.00 83.50 92 PHE A N 1
ATOM 687 C CA . PHE A 1 92 ? 20.660 10.075 -20.180 1.00 83.50 92 PHE A CA 1
ATOM 688 C C . PHE A 1 92 ? 20.746 9.621 -18.715 1.00 83.50 92 PHE A C 1
ATOM 690 O O . PHE A 1 92 ? 20.529 10.441 -17.818 1.00 83.50 92 PHE A O 1
ATOM 697 N N . ARG A 1 93 ? 21.106 8.354 -18.450 1.00 80.25 93 ARG A N 1
ATOM 698 C CA . ARG A 1 93 ? 21.227 7.843 -17.077 1.00 80.25 93 ARG A CA 1
ATOM 699 C C . ARG A 1 93 ? 22.329 8.559 -16.290 1.00 80.25 93 ARG A C 1
ATOM 701 O O . ARG A 1 93 ? 22.101 8.986 -15.162 1.00 80.25 93 ARG A O 1
ATOM 708 N N . ASN A 1 94 ? 23.481 8.785 -16.919 1.00 77.88 94 ASN A N 1
ATOM 709 C CA . ASN A 1 94 ? 24.627 9.428 -16.272 1.00 77.88 94 ASN A CA 1
ATOM 710 C C . ASN A 1 94 ? 24.431 10.928 -15.993 1.00 77.88 94 ASN A C 1
ATOM 712 O O . ASN A 1 94 ? 24.998 11.443 -15.034 1.00 77.88 94 ASN A O 1
ATOM 716 N N . VAL A 1 95 ? 23.658 11.638 -16.823 1.00 76.75 95 VAL A N 1
ATOM 717 C CA . VAL A 1 95 ? 23.531 13.107 -16.738 1.00 76.75 95 VAL A CA 1
ATOM 718 C C . VAL A 1 95 ? 22.223 13.554 -16.083 1.00 76.75 95 VAL A C 1
ATOM 720 O O . VAL A 1 95 ? 22.218 14.526 -15.332 1.00 76.75 95 VAL A O 1
ATOM 723 N N . ILE A 1 96 ? 21.110 12.874 -16.372 1.00 69.94 96 ILE A N 1
ATOM 724 C CA . ILE A 1 96 ? 19.760 13.321 -15.990 1.00 69.94 96 ILE A CA 1
ATOM 725 C C . ILE A 1 96 ? 19.143 12.391 -14.942 1.00 69.94 96 ILE A C 1
ATOM 727 O O . ILE A 1 96 ? 18.569 12.870 -13.967 1.00 69.94 96 ILE A O 1
ATOM 731 N N . ALA A 1 97 ? 19.276 11.072 -15.104 1.00 74.75 97 ALA A N 1
ATOM 732 C CA . ALA A 1 97 ? 18.655 10.120 -14.182 1.00 74.75 97 ALA A CA 1
ATOM 733 C C . ALA A 1 97 ? 19.310 10.089 -12.797 1.00 74.75 97 ALA A C 1
ATOM 735 O O . ALA A 1 97 ? 18.625 9.794 -11.827 1.00 74.75 97 ALA A O 1
ATOM 736 N N . ALA A 1 98 ? 20.603 10.406 -12.682 1.00 77.38 98 ALA A N 1
ATOM 737 C CA . ALA A 1 98 ? 21.343 10.268 -11.426 1.00 77.38 98 ALA A CA 1
ATOM 738 C C . ALA A 1 98 ? 20.688 11.010 -10.244 1.00 77.38 98 ALA A C 1
ATOM 740 O O . ALA A 1 98 ? 20.570 10.450 -9.157 1.00 77.38 98 ALA A O 1
ATOM 741 N N . ASN A 1 99 ? 20.206 12.239 -10.462 1.00 82.75 99 ASN A N 1
ATOM 742 C CA . ASN A 1 99 ? 19.520 13.012 -9.419 1.00 82.75 99 ASN A CA 1
ATOM 743 C C . ASN A 1 99 ? 18.133 12.439 -9.098 1.00 82.75 99 ASN A C 1
ATOM 745 O O . ASN A 1 99 ? 17.752 12.347 -7.935 1.00 82.75 99 ASN A O 1
ATOM 749 N N . ASN A 1 100 ? 17.403 12.022 -10.131 1.00 83.25 100 ASN A N 1
ATOM 750 C CA . ASN A 1 100 ? 16.060 11.468 -10.010 1.00 83.25 100 ASN A CA 1
ATOM 751 C C . ASN A 1 100 ? 16.070 10.124 -9.261 1.00 83.25 100 ASN A C 1
ATOM 753 O O . ASN A 1 100 ? 15.283 9.916 -8.340 1.00 83.25 100 ASN A O 1
ATOM 757 N N . GLU A 1 101 ? 16.982 9.219 -9.625 1.00 88.88 101 GLU A N 1
ATOM 758 C CA . GLU A 1 101 ? 17.169 7.943 -8.932 1.00 88.88 101 GLU A CA 1
ATOM 759 C C . GLU A 1 101 ? 17.648 8.165 -7.491 1.00 88.88 101 GLU A C 1
ATOM 761 O O . GLU A 1 101 ? 17.150 7.511 -6.577 1.00 88.88 101 GLU A O 1
ATOM 766 N N . ALA A 1 102 ? 18.557 9.120 -7.253 1.00 88.00 102 ALA A N 1
ATOM 767 C CA . ALA A 1 102 ? 19.009 9.450 -5.900 1.00 88.00 102 ALA A CA 1
ATOM 768 C C . ALA A 1 102 ? 17.859 9.929 -4.995 1.00 88.00 102 ALA A C 1
ATOM 770 O O . ALA A 1 102 ? 17.801 9.541 -3.826 1.00 88.00 102 ALA A O 1
ATOM 771 N N . GLU A 1 103 ? 16.927 10.727 -5.526 1.00 89.94 103 GLU A N 1
ATOM 772 C CA . GLU A 1 103 ? 15.719 11.126 -4.798 1.00 89.94 103 GLU A CA 1
ATOM 773 C C . GLU A 1 103 ? 14.851 9.910 -4.440 1.00 89.94 103 GLU A C 1
ATOM 775 O O . GLU A 1 103 ? 14.479 9.751 -3.275 1.00 89.94 103 GLU A O 1
ATOM 780 N N . LEU A 1 104 ? 14.584 9.016 -5.401 1.00 91.75 104 LEU A N 1
ATOM 781 C CA . LEU A 1 104 ? 13.814 7.789 -5.158 1.00 91.75 104 LEU A CA 1
ATOM 782 C C . LEU A 1 104 ? 14.457 6.918 -4.075 1.00 91.75 104 LEU A C 1
ATOM 784 O O . LEU A 1 104 ? 13.784 6.510 -3.130 1.00 91.75 104 LEU A O 1
ATOM 788 N N . TYR A 1 105 ? 15.766 6.673 -4.163 1.00 92.75 105 TYR A N 1
ATOM 789 C CA . TYR A 1 105 ? 16.470 5.847 -3.180 1.00 92.75 105 TYR A CA 1
ATOM 790 C C . TYR A 1 105 ? 16.504 6.481 -1.787 1.00 92.75 105 TYR A C 1
ATOM 792 O O . TYR A 1 105 ? 16.434 5.760 -0.790 1.00 92.75 105 TYR A O 1
ATOM 800 N N . SER A 1 106 ? 16.564 7.811 -1.689 1.00 91.25 106 SER A N 1
ATOM 801 C CA . SER A 1 106 ? 16.450 8.519 -0.409 1.00 91.25 106 SER A CA 1
ATOM 802 C C . SER A 1 106 ? 15.083 8.279 0.242 1.00 91.25 106 SER A C 1
ATOM 804 O O . SER A 1 106 ? 15.002 7.948 1.427 1.00 91.25 106 SER A O 1
ATOM 806 N N . ARG A 1 107 ? 14.007 8.353 -0.550 1.00 93.38 107 ARG A N 1
ATOM 807 C CA . ARG A 1 107 ? 12.631 8.089 -0.100 1.00 93.38 107 ARG A CA 1
ATOM 808 C C . ARG A 1 107 ? 12.431 6.635 0.321 1.00 93.38 107 ARG A C 1
ATOM 810 O O . ARG A 1 107 ? 11.888 6.383 1.394 1.00 93.38 107 ARG A O 1
ATOM 817 N N . ILE A 1 108 ? 12.949 5.688 -0.463 1.00 92.06 108 ILE A N 1
ATOM 818 C CA . ILE A 1 108 ? 12.966 4.259 -0.112 1.00 92.06 108 ILE A CA 1
ATOM 819 C C . ILE A 1 108 ? 13.677 4.059 1.223 1.00 92.06 108 ILE A C 1
ATOM 821 O O . ILE A 1 108 ? 13.101 3.497 2.144 1.00 92.06 108 ILE A O 1
ATOM 825 N N . THR A 1 109 ? 14.892 4.590 1.364 1.00 90.75 109 THR A N 1
ATOM 826 C CA . THR A 1 109 ? 15.677 4.458 2.598 1.00 90.75 109 THR A CA 1
ATOM 827 C C . THR A 1 109 ? 14.931 5.040 3.797 1.00 90.75 109 THR A C 1
ATOM 829 O O . THR A 1 109 ? 14.961 4.471 4.886 1.00 90.75 109 THR A O 1
ATOM 832 N N . PHE A 1 110 ? 14.239 6.169 3.623 1.00 90.56 110 PHE A N 1
ATOM 833 C CA . PHE A 1 110 ? 13.394 6.725 4.674 1.00 90.56 110 PHE A CA 1
ATOM 834 C C . PHE A 1 110 ? 12.297 5.737 5.088 1.00 90.56 110 PHE A C 1
ATOM 836 O O . PHE A 1 110 ? 12.170 5.477 6.283 1.00 90.56 110 PHE A O 1
ATOM 843 N N . LEU A 1 111 ? 11.564 5.165 4.125 1.00 90.06 111 LEU A N 1
ATOM 844 C CA . LEU A 1 111 ? 10.503 4.181 4.362 1.00 90.06 111 LEU A CA 1
ATOM 845 C C . LEU A 1 111 ? 11.016 2.904 5.034 1.00 90.06 111 LEU A C 1
ATOM 847 O O . LEU A 1 111 ? 10.417 2.475 6.013 1.00 90.06 111 LEU A O 1
ATOM 851 N N . GLU A 1 112 ? 12.123 2.328 4.559 1.00 87.69 112 GLU A N 1
ATOM 852 C CA . GLU A 1 112 ? 12.720 1.103 5.121 1.00 87.69 112 GLU A CA 1
ATOM 853 C C . GLU A 1 112 ? 13.144 1.278 6.586 1.00 87.69 112 GLU A C 1
ATOM 855 O O . GLU A 1 112 ? 13.109 0.335 7.373 1.00 87.69 112 GLU A O 1
ATOM 860 N N . ASN A 1 113 ? 13.514 2.501 6.975 1.00 87.94 113 ASN A N 1
ATOM 861 C CA . ASN A 1 113 ? 13.853 2.835 8.357 1.00 87.94 113 ASN A CA 1
ATOM 862 C C . ASN A 1 113 ? 12.624 3.131 9.237 1.00 87.94 113 ASN A C 1
ATOM 864 O O . ASN A 1 113 ? 12.777 3.359 10.439 1.00 87.94 113 ASN A O 1
ATOM 868 N N . GLN A 1 114 ? 11.415 3.156 8.671 1.00 86.06 114 GLN A N 1
ATOM 869 C CA . GLN A 1 114 ? 10.175 3.268 9.435 1.00 86.06 114 GLN A CA 1
ATOM 870 C C . GLN A 1 114 ? 9.595 1.887 9.750 1.00 86.06 114 GLN A C 1
ATOM 872 O O . GLN A 1 114 ? 9.744 0.926 9.002 1.00 86.06 114 GLN A O 1
ATOM 877 N N . ASN A 1 115 ? 8.845 1.797 10.848 1.00 84.12 115 ASN A N 1
ATOM 878 C CA . ASN A 1 115 ? 8.135 0.576 11.229 1.00 84.12 115 ASN A CA 1
ATOM 879 C C . ASN A 1 115 ? 6.757 0.492 10.543 1.00 84.12 115 ASN A C 1
ATOM 881 O O . ASN A 1 115 ? 5.720 0.499 11.221 1.00 84.12 115 ASN A O 1
ATOM 885 N N . TYR A 1 116 ? 6.756 0.504 9.205 1.00 88.81 116 TYR A N 1
ATOM 886 C CA . TYR A 1 116 ? 5.549 0.400 8.385 1.00 88.81 116 TYR A CA 1
ATOM 887 C C . TYR A 1 116 ? 5.289 -1.033 7.933 1.00 88.81 116 TYR A C 1
ATOM 889 O O . TYR A 1 116 ? 6.168 -1.707 7.402 1.00 88.81 116 TYR A O 1
ATOM 897 N N . TYR A 1 117 ? 4.041 -1.471 8.079 1.00 88.25 117 TYR A N 1
ATOM 898 C CA . TYR A 1 117 ? 3.550 -2.680 7.415 1.00 88.25 117 TYR A CA 1
ATOM 899 C C . TYR A 1 117 ? 3.236 -2.402 5.942 1.00 88.25 117 TYR A C 1
ATOM 901 O O . TYR A 1 117 ? 2.854 -1.284 5.594 1.00 88.25 117 TYR A O 1
ATOM 909 N N . GLY A 1 118 ? 3.383 -3.429 5.100 1.00 83.19 118 GLY A N 1
ATOM 910 C CA . GLY A 1 118 ? 3.046 -3.369 3.675 1.00 83.19 118 GLY A CA 1
ATOM 911 C C . GLY A 1 118 ? 4.137 -2.821 2.759 1.00 83.19 118 GLY A C 1
ATOM 912 O O . GLY A 1 118 ? 3.900 -2.683 1.561 1.00 83.19 118 GLY A O 1
ATOM 913 N N . LEU A 1 119 ? 5.326 -2.522 3.289 1.00 85.56 119 LEU A N 1
ATOM 914 C CA . LEU A 1 119 ? 6.475 -2.205 2.445 1.00 85.56 119 LEU A CA 1
ATOM 915 C C . LEU A 1 119 ? 6.877 -3.430 1.604 1.00 85.56 119 LEU A C 1
ATOM 917 O O . LEU A 1 119 ? 6.755 -4.564 2.086 1.00 85.56 119 LEU A O 1
ATOM 921 N N . PRO A 1 120 ? 7.386 -3.224 0.373 1.00 81.00 120 PRO A N 1
ATOM 922 C CA . PRO A 1 120 ? 8.010 -4.286 -0.412 1.00 81.00 120 PRO A CA 1
ATOM 923 C C . PRO A 1 120 ? 9.074 -5.028 0.406 1.00 81.00 120 PRO A C 1
ATOM 925 O O . PRO A 1 120 ? 9.634 -4.423 1.322 1.00 81.00 120 PRO A O 1
ATOM 928 N N . PRO A 1 121 ? 9.347 -6.314 0.103 1.00 75.62 121 PRO A N 1
ATOM 929 C CA . PRO A 1 121 ? 10.108 -7.213 0.969 1.00 75.62 121 PRO A CA 1
ATOM 930 C C . PRO A 1 121 ? 11.320 -6.561 1.650 1.00 75.62 121 PRO A C 1
ATOM 932 O O . PRO A 1 121 ? 12.152 -5.946 0.994 1.00 75.62 121 PRO A O 1
ATOM 935 N N . GLN A 1 122 ? 11.376 -6.700 2.979 1.00 72.62 122 GLN A N 1
ATOM 936 C CA . GLN A 1 122 ? 12.408 -6.149 3.870 1.00 72.62 122 GLN A CA 1
ATOM 937 C C . GLN A 1 122 ? 13.130 -7.267 4.637 1.00 72.62 122 GLN A C 1
ATOM 939 O O . GLN A 1 122 ? 13.474 -7.114 5.810 1.00 72.62 122 GLN A O 1
ATOM 944 N N . THR A 1 123 ? 13.321 -8.444 4.029 1.00 77.62 123 THR A N 1
ATOM 945 C CA . THR A 1 123 ? 14.002 -9.545 4.734 1.00 77.62 123 THR A CA 1
ATOM 946 C C . THR A 1 123 ? 15.466 -9.211 5.015 1.00 77.62 123 THR A C 1
ATOM 948 O O . THR A 1 123 ? 16.061 -9.751 5.953 1.00 77.62 123 THR A O 1
ATOM 951 N N . ARG A 1 124 ? 16.029 -8.270 4.245 1.00 78.25 124 ARG A N 1
ATOM 952 C CA . ARG A 1 124 ? 17.332 -7.641 4.464 1.00 78.25 124 ARG A CA 1
ATOM 953 C C . ARG A 1 124 ? 17.251 -6.135 4.173 1.00 78.25 124 ARG A C 1
ATOM 955 O O . ARG A 1 124 ? 16.478 -5.739 3.303 1.00 78.25 124 ARG A O 1
ATOM 962 N N . PRO A 1 125 ? 18.068 -5.301 4.844 1.00 77.69 125 PRO A N 1
ATOM 963 C CA . PRO A 1 125 ? 18.134 -3.869 4.550 1.00 77.69 125 PRO A CA 1
ATOM 964 C C . PRO A 1 125 ? 18.467 -3.600 3.075 1.00 77.69 125 PRO A C 1
ATOM 966 O O . PRO A 1 125 ? 19.400 -4.207 2.540 1.00 77.69 125 PRO A O 1
ATOM 969 N N . GLY A 1 126 ? 17.744 -2.675 2.436 1.00 82.38 126 GLY A N 1
ATOM 970 C CA . GLY A 1 126 ? 17.975 -2.266 1.050 1.00 82.38 126 GLY A CA 1
ATOM 971 C C . GLY A 1 126 ? 17.367 -3.177 -0.021 1.00 82.38 126 GLY A C 1
ATOM 972 O O . GLY A 1 126 ? 17.659 -2.979 -1.203 1.00 82.38 126 GLY A O 1
ATOM 973 N N . GLU A 1 127 ? 16.553 -4.171 0.347 1.00 86.19 127 GLU A N 1
ATOM 974 C CA . GLU A 1 127 ? 15.889 -5.057 -0.621 1.00 86.19 127 GLU A CA 1
ATOM 975 C C . GLU A 1 127 ? 14.921 -4.302 -1.533 1.00 86.19 127 GLU A C 1
ATOM 977 O O . GLU A 1 127 ? 14.919 -4.552 -2.740 1.00 86.19 127 GLU A O 1
ATOM 982 N N . TYR A 1 128 ? 14.175 -3.322 -1.014 1.00 88.62 128 TYR A N 1
ATOM 983 C CA . TYR A 1 128 ? 13.285 -2.532 -1.860 1.00 88.62 128 TYR A CA 1
ATOM 984 C C . TYR A 1 128 ? 14.093 -1.686 -2.850 1.00 88.62 128 TYR A C 1
ATOM 986 O O . TYR A 1 128 ? 13.828 -1.699 -4.051 1.00 88.62 128 TYR A O 1
ATOM 994 N N . GLY A 1 129 ? 15.162 -1.038 -2.381 1.00 88.75 129 GLY A N 1
ATOM 995 C CA . GLY A 1 129 ? 16.067 -0.294 -3.260 1.00 88.75 129 GLY A CA 1
ATOM 996 C C . GLY A 1 129 ? 16.704 -1.166 -4.350 1.00 88.75 129 GLY A C 1
ATOM 997 O O . GLY A 1 129 ? 16.918 -0.699 -5.467 1.00 88.75 129 GLY A O 1
ATOM 998 N N . ALA A 1 130 ? 16.990 -2.438 -4.058 1.00 88.88 130 ALA A N 1
ATOM 999 C CA . ALA A 1 130 ? 17.515 -3.379 -5.044 1.00 88.88 130 ALA A CA 1
ATOM 1000 C C . ALA A 1 130 ? 16.482 -3.734 -6.128 1.00 88.88 130 ALA A C 1
ATOM 1002 O O . ALA A 1 130 ? 16.844 -3.755 -7.302 1.00 88.88 130 ALA A O 1
ATOM 1003 N N . ILE A 1 131 ? 15.216 -3.941 -5.750 1.00 88.88 131 ILE A N 1
ATOM 1004 C CA . ILE A 1 131 ? 14.113 -4.205 -6.691 1.00 88.88 131 ILE A CA 1
ATOM 1005 C C . ILE A 1 131 ? 13.932 -3.023 -7.650 1.00 88.88 131 ILE A C 1
ATOM 1007 O O . ILE A 1 131 ? 13.910 -3.199 -8.866 1.00 88.88 131 ILE A O 1
ATOM 1011 N N . VAL A 1 132 ? 13.886 -1.800 -7.116 1.00 89.12 132 VAL A N 1
ATOM 1012 C CA . VAL A 1 132 ? 13.726 -0.586 -7.934 1.00 89.12 132 VAL A CA 1
ATOM 1013 C C . VAL A 1 132 ? 14.900 -0.406 -8.901 1.00 89.12 132 VAL A C 1
ATOM 1015 O O . VAL A 1 132 ? 14.710 -0.041 -10.062 1.00 89.12 132 VAL A O 1
ATOM 1018 N N . ARG A 1 133 ? 16.124 -0.724 -8.460 1.00 89.94 133 ARG A N 1
ATOM 1019 C CA . ARG A 1 133 ? 17.300 -0.724 -9.340 1.00 89.94 133 ARG A CA 1
ATOM 1020 C C . ARG A 1 133 ? 17.152 -1.722 -10.484 1.00 89.94 133 ARG A C 1
ATOM 1022 O O . ARG A 1 133 ? 17.420 -1.367 -11.629 1.00 89.94 133 ARG A O 1
ATOM 1029 N N . GLU A 1 134 ? 16.694 -2.936 -10.185 1.00 88.88 134 GLU A N 1
ATOM 1030 C CA . GLU A 1 134 ? 16.451 -3.968 -11.193 1.00 88.88 134 GLU A CA 1
ATOM 1031 C C . GLU A 1 134 ? 15.417 -3.511 -12.231 1.00 88.88 134 GLU A C 1
ATOM 1033 O O . GLU A 1 134 ? 15.622 -3.720 -13.426 1.00 88.88 134 GLU A O 1
ATOM 1038 N N . HIS A 1 135 ? 14.353 -2.815 -11.815 1.00 88.25 135 HIS A N 1
ATOM 1039 C CA . HIS A 1 135 ? 13.389 -2.231 -12.750 1.00 88.25 135 HIS A CA 1
ATOM 1040 C C .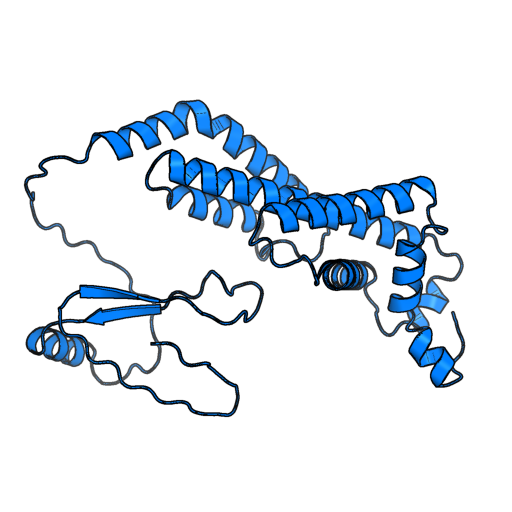 HIS A 1 135 ? 14.062 -1.229 -13.696 1.00 88.25 135 HIS A C 1
ATOM 1042 O O . HIS A 1 135 ? 13.909 -1.329 -14.915 1.00 88.25 135 HIS A O 1
ATOM 1048 N N . PHE A 1 136 ? 14.869 -0.299 -13.176 1.00 87.81 136 PHE A N 1
ATOM 1049 C CA . PHE A 1 136 ? 15.590 0.656 -14.024 1.00 87.81 136 PHE A CA 1
ATOM 1050 C C . PHE A 1 136 ? 16.585 -0.008 -14.981 1.00 87.81 136 PHE A C 1
ATOM 1052 O O . PHE A 1 136 ? 16.769 0.476 -16.100 1.00 87.81 136 PHE A O 1
ATOM 1059 N N . ASP A 1 137 ? 17.190 -1.125 -14.585 1.00 86.69 137 ASP A N 1
ATOM 1060 C CA . ASP A 1 137 ? 18.119 -1.880 -15.427 1.00 86.69 137 ASP A CA 1
ATOM 1061 C C . ASP A 1 137 ? 17.425 -2.615 -16.586 1.00 86.69 137 ASP A C 1
ATOM 1063 O O . ASP A 1 137 ? 18.061 -2.909 -17.598 1.00 86.69 137 ASP A O 1
ATOM 1067 N N . GLN A 1 138 ? 16.107 -2.821 -16.509 1.00 85.81 138 GLN A N 1
ATOM 1068 C CA . GLN A 1 138 ? 15.286 -3.337 -17.612 1.00 85.81 138 GLN A CA 1
ATOM 1069 C C . GLN A 1 138 ? 14.896 -2.255 -18.639 1.00 85.81 138 GLN A C 1
ATOM 1071 O O . GLN A 1 138 ? 14.249 -2.553 -19.652 1.00 85.81 138 GLN A O 1
ATOM 1076 N N . ALA A 1 139 ? 15.257 -0.986 -18.416 1.00 87.38 139 ALA A N 1
ATOM 1077 C CA . ALA A 1 139 ? 14.953 0.087 -19.355 1.00 87.38 139 ALA A CA 1
ATOM 1078 C C . ALA A 1 139 ? 15.690 -0.116 -20.693 1.00 87.38 139 ALA A C 1
ATOM 1080 O O . ALA A 1 139 ? 16.906 -0.261 -20.743 1.00 87.38 139 ALA A O 1
ATOM 1081 N N . ILE A 1 140 ? 14.943 -0.068 -21.800 1.00 84.94 140 ILE A N 1
ATOM 1082 C CA . ILE A 1 140 ? 15.470 -0.338 -23.154 1.00 84.94 140 ILE A CA 1
ATOM 1083 C C . ILE A 1 140 ? 15.778 0.976 -23.891 1.00 84.94 140 ILE A C 1
ATOM 1085 O O . ILE A 1 140 ? 16.646 1.037 -24.752 1.00 84.94 140 ILE A O 1
ATOM 1089 N N . HIS A 1 141 ? 15.061 2.050 -23.550 1.00 86.94 141 HIS A N 1
ATOM 1090 C CA . HIS A 1 141 ? 15.235 3.392 -24.108 1.00 86.94 141 HIS A CA 1
ATOM 1091 C C . HIS A 1 141 ? 14.739 4.452 -23.107 1.00 86.94 141 HIS A C 1
ATOM 1093 O O . HIS A 1 141 ? 14.030 4.128 -22.151 1.00 86.94 141 HIS A O 1
ATOM 1099 N N . VAL A 1 142 ? 15.041 5.736 -23.344 1.00 86.31 142 VAL A N 1
ATOM 1100 C CA . VAL A 1 142 ? 14.718 6.849 -22.418 1.00 86.31 142 VAL A CA 1
ATOM 1101 C C . VAL A 1 142 ? 13.221 6.932 -22.088 1.00 86.31 142 VAL A C 1
ATOM 1103 O O . VAL A 1 142 ? 12.831 7.124 -20.940 1.00 86.31 142 VAL A O 1
ATOM 1106 N N . GLY A 1 143 ? 12.351 6.737 -23.081 1.00 86.56 143 GLY A N 1
ATOM 1107 C CA . GLY A 1 143 ? 10.900 6.689 -22.860 1.00 86.56 143 GLY A CA 1
ATOM 1108 C C . GLY A 1 143 ? 10.416 5.491 -22.023 1.00 86.56 143 GLY A C 1
ATOM 1109 O O . GLY A 1 143 ? 9.367 5.582 -21.391 1.00 86.56 143 GLY A O 1
ATOM 1110 N N . HIS A 1 144 ? 11.143 4.366 -22.004 1.00 87.81 144 HIS A N 1
ATOM 1111 C CA . HIS A 1 144 ? 10.845 3.254 -21.096 1.00 87.81 144 HIS A CA 1
ATOM 1112 C C . HIS A 1 144 ? 11.269 3.624 -19.675 1.00 87.81 144 HIS A C 1
ATOM 1114 O O . HIS A 1 144 ? 10.446 3.549 -18.771 1.00 87.81 144 HIS A O 1
ATOM 1120 N N . TYR A 1 145 ? 12.490 4.143 -19.520 1.00 89.00 145 TYR A N 1
ATOM 1121 C CA . TYR A 1 145 ? 13.003 4.636 -18.243 1.00 89.00 145 TYR A CA 1
ATOM 1122 C C . TYR A 1 145 ? 12.039 5.624 -17.569 1.00 89.00 145 TYR A C 1
ATOM 1124 O O . TYR A 1 145 ? 11.703 5.452 -16.404 1.00 89.00 145 TYR A O 1
ATOM 1132 N N . ARG A 1 146 ? 11.543 6.632 -18.306 1.00 87.69 146 ARG A N 1
ATOM 1133 C CA . ARG A 1 146 ? 10.616 7.635 -17.748 1.00 87.69 146 ARG A CA 1
ATOM 1134 C C . ARG A 1 146 ? 9.328 7.010 -17.219 1.00 87.69 146 ARG A C 1
ATOM 1136 O O . ARG A 1 146 ? 8.874 7.389 -16.153 1.00 87.69 146 ARG A O 1
ATOM 1143 N N . ARG A 1 147 ? 8.774 6.023 -17.929 1.00 86.69 147 ARG A N 1
ATOM 1144 C CA . ARG A 1 147 ? 7.567 5.315 -17.477 1.00 86.69 147 ARG A CA 1
ATOM 1145 C C . ARG A 1 147 ? 7.811 4.519 -16.199 1.00 86.69 147 ARG A C 1
ATOM 1147 O O . ARG A 1 147 ? 6.942 4.528 -15.339 1.00 86.69 147 ARG A O 1
ATOM 1154 N N . ILE A 1 148 ? 8.972 3.870 -16.088 1.00 88.38 148 ILE A N 1
ATOM 1155 C CA . ILE A 1 148 ? 9.382 3.174 -14.861 1.00 88.38 148 ILE A CA 1
ATOM 1156 C C . ILE A 1 148 ? 9.509 4.192 -13.729 1.00 88.38 148 ILE A C 1
ATOM 1158 O O . ILE A 1 148 ? 8.855 4.042 -12.710 1.00 88.38 148 ILE A O 1
ATOM 1162 N N . TYR A 1 149 ? 10.257 5.278 -13.943 1.00 89.38 149 TYR A N 1
ATOM 1163 C CA . TYR A 1 149 ? 10.431 6.337 -12.949 1.00 89.38 149 TYR A CA 1
ATOM 1164 C C . TYR A 1 149 ? 9.095 6.897 -12.444 1.00 89.38 149 TYR A C 1
ATOM 1166 O O . TYR A 1 149 ? 8.876 6.962 -11.239 1.00 89.38 149 TYR A O 1
ATOM 1174 N N . ASP A 1 150 ? 8.192 7.263 -13.356 1.00 86.69 150 ASP A N 1
ATOM 1175 C CA . ASP A 1 150 ? 6.885 7.825 -13.008 1.00 86.69 150 ASP A CA 1
ATOM 1176 C C . ASP A 1 150 ? 6.015 6.821 -12.235 1.00 86.69 150 ASP A C 1
ATOM 1178 O O . ASP A 1 150 ? 5.217 7.216 -11.384 1.00 86.69 150 ASP A O 1
ATOM 1182 N N . GLN A 1 151 ? 6.149 5.524 -12.529 1.00 86.50 151 GLN A N 1
ATOM 1183 C CA . GLN A 1 151 ? 5.451 4.467 -11.806 1.00 86.50 151 GLN A CA 1
ATOM 1184 C C . GLN A 1 151 ? 6.031 4.274 -10.398 1.00 86.50 151 GLN A C 1
ATOM 1186 O O . GLN A 1 151 ? 5.276 4.347 -9.431 1.00 86.50 151 GLN A O 1
ATOM 1191 N N . GLU A 1 152 ? 7.349 4.107 -10.276 1.00 89.69 152 GLU A N 1
ATOM 1192 C CA . GLU A 1 152 ? 8.043 3.931 -8.992 1.00 89.69 152 GLU A CA 1
ATOM 1193 C C . GLU A 1 152 ? 7.819 5.121 -8.058 1.00 89.69 152 GLU A C 1
ATOM 1195 O O . GLU A 1 152 ? 7.508 4.956 -6.879 1.00 89.69 152 GLU A O 1
ATOM 1200 N N . LEU A 1 153 ? 7.920 6.343 -8.591 1.00 89.62 153 LEU A N 1
ATOM 1201 C CA . LEU A 1 153 ? 7.689 7.562 -7.822 1.00 89.62 153 LEU A CA 1
ATOM 1202 C C . LEU A 1 153 ? 6.272 7.603 -7.249 1.00 89.62 153 LEU A C 1
ATOM 1204 O O . LEU A 1 153 ? 6.085 7.963 -6.087 1.00 89.62 153 LEU A O 1
ATOM 1208 N N . LEU A 1 154 ? 5.278 7.234 -8.05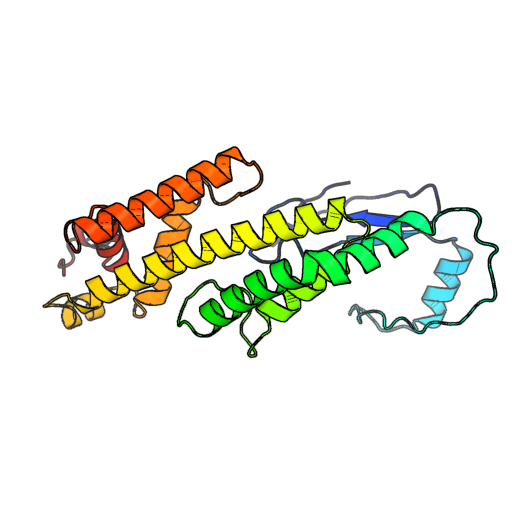4 1.00 86.38 154 LEU A N 1
ATOM 1209 C CA . LEU A 1 154 ? 3.889 7.229 -7.624 1.00 86.38 154 LEU A CA 1
ATOM 1210 C C . LEU A 1 154 ? 3.621 6.152 -6.567 1.00 86.38 154 LEU A C 1
ATOM 1212 O O . LEU A 1 154 ? 2.954 6.427 -5.570 1.00 86.38 154 LEU A O 1
ATOM 1216 N N . GLU A 1 155 ? 4.112 4.931 -6.777 1.00 86.00 155 GLU A N 1
ATOM 1217 C CA . GLU A 1 155 ? 3.950 3.840 -5.812 1.00 86.00 155 GLU A CA 1
ATOM 1218 C C . GLU A 1 155 ? 4.601 4.206 -4.470 1.00 86.00 155 GLU A C 1
ATOM 1220 O O . GLU A 1 155 ? 3.978 4.050 -3.417 1.00 86.00 155 GLU A O 1
ATOM 1225 N N . LEU A 1 156 ? 5.788 4.820 -4.497 1.00 89.75 156 LEU A N 1
ATOM 1226 C CA . LEU A 1 156 ? 6.448 5.359 -3.306 1.00 89.75 156 LEU A CA 1
ATOM 122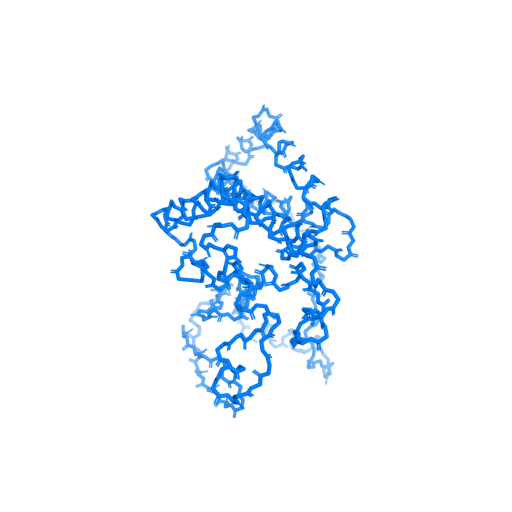7 C C . LEU A 1 156 ? 5.648 6.460 -2.619 1.00 89.75 156 LEU A C 1
ATOM 1229 O O . LEU A 1 156 ? 5.501 6.441 -1.399 1.00 89.75 156 LEU A O 1
ATOM 1233 N N . GLN A 1 157 ? 5.113 7.413 -3.381 1.00 89.56 157 GLN A N 1
ATOM 1234 C CA . GLN A 1 157 ? 4.248 8.464 -2.849 1.00 89.56 157 GLN A CA 1
ATOM 1235 C C . GLN A 1 157 ? 3.028 7.874 -2.132 1.00 89.56 157 GLN A C 1
ATOM 1237 O O . GLN A 1 157 ? 2.695 8.301 -1.027 1.00 89.56 157 GLN A O 1
ATOM 1242 N N . ILE A 1 158 ? 2.384 6.861 -2.715 1.00 88.94 158 ILE A N 1
ATOM 1243 C CA . ILE A 1 158 ? 1.249 6.174 -2.089 1.00 88.94 158 ILE A CA 1
ATOM 1244 C C . ILE A 1 158 ? 1.689 5.464 -0.803 1.00 88.94 158 ILE A C 1
ATOM 1246 O O . ILE A 1 158 ? 1.020 5.609 0.222 1.00 88.94 158 ILE A O 1
ATOM 1250 N N . LEU A 1 159 ? 2.814 4.743 -0.827 1.00 90.19 159 LEU A N 1
ATOM 1251 C CA . LEU A 1 159 ? 3.360 4.062 0.352 1.00 90.19 159 LEU A CA 1
ATOM 1252 C C . LEU A 1 159 ? 3.695 5.038 1.486 1.00 90.19 159 LEU A C 1
ATOM 1254 O O . LEU A 1 159 ? 3.399 4.749 2.642 1.00 90.19 159 LEU A O 1
ATOM 1258 N N . GLU A 1 160 ? 4.251 6.209 1.179 1.00 91.50 160 GLU A N 1
ATOM 1259 C CA . GLU A 1 160 ? 4.524 7.252 2.172 1.00 91.50 160 GLU A CA 1
ATOM 1260 C C . GLU A 1 160 ? 3.254 7.769 2.839 1.00 91.50 160 GLU A C 1
ATOM 1262 O O . GLU A 1 160 ? 3.210 7.887 4.065 1.00 91.50 160 GLU A O 1
ATOM 1267 N N . VAL A 1 161 ? 2.210 8.050 2.056 1.00 92.50 161 VAL A N 1
ATOM 1268 C CA . VAL A 1 161 ? 0.946 8.546 2.611 1.00 92.50 161 VAL A CA 1
ATOM 1269 C C . VAL A 1 161 ? 0.247 7.453 3.422 1.00 92.50 161 VAL A C 1
ATOM 1271 O O . VAL A 1 161 ? -0.218 7.726 4.531 1.00 92.50 161 VAL A O 1
ATOM 1274 N N . LYS A 1 162 ? 0.228 6.205 2.934 1.00 93.19 162 LYS A N 1
ATOM 1275 C CA . LYS A 1 162 ? -0.294 5.053 3.688 1.00 93.19 162 LYS A CA 1
ATOM 1276 C C . LYS A 1 162 ? 0.480 4.835 4.992 1.00 93.19 162 LYS A C 1
ATOM 1278 O O . LYS A 1 162 ? -0.135 4.653 6.041 1.00 93.19 162 LYS A O 1
ATOM 1283 N N . GLY A 1 163 ? 1.809 4.922 4.960 1.00 93.25 163 GLY A N 1
ATOM 1284 C CA . GLY A 1 163 ? 2.662 4.828 6.145 1.00 93.25 163 GLY A CA 1
ATOM 1285 C C . GLY A 1 163 ? 2.387 5.946 7.155 1.00 93.25 163 GLY A C 1
ATOM 1286 O O . GLY A 1 163 ? 2.183 5.685 8.343 1.00 93.25 163 GLY A O 1
ATOM 1287 N N . ALA A 1 164 ? 2.285 7.195 6.694 1.00 93.12 164 ALA A N 1
ATOM 1288 C CA . ALA A 1 164 ? 1.935 8.331 7.546 1.00 93.12 164 ALA A CA 1
ATOM 1289 C C . ALA A 1 164 ? 0.555 8.156 8.205 1.00 93.12 164 ALA A C 1
ATOM 1291 O O . ALA A 1 164 ? 0.389 8.445 9.395 1.00 93.12 164 ALA A O 1
ATOM 1292 N N . LEU A 1 165 ? -0.419 7.633 7.456 1.00 94.69 165 LEU A N 1
ATOM 1293 C CA . LEU A 1 165 ? -1.765 7.347 7.948 1.00 94.69 165 LEU A CA 1
ATOM 1294 C C . LEU A 1 165 ? -1.742 6.239 9.008 1.00 94.69 165 LEU A C 1
ATOM 1296 O O . LEU A 1 165 ? -2.313 6.407 10.086 1.00 94.69 165 LEU A O 1
ATOM 1300 N N . GLN A 1 166 ? -1.007 5.154 8.746 1.00 95.31 166 GLN A N 1
ATOM 1301 C CA . GLN A 1 166 ? -0.790 4.056 9.690 1.00 95.31 166 GLN A CA 1
ATOM 1302 C C . GLN A 1 166 ? -0.176 4.559 11.004 1.00 95.31 166 GLN A C 1
ATOM 1304 O O . GLN A 1 166 ? -0.663 4.213 12.081 1.00 95.31 166 GLN A O 1
ATOM 1309 N N . ASN A 1 167 ? 0.851 5.415 10.930 1.00 94.62 167 ASN A N 1
ATOM 1310 C CA . ASN A 1 167 ? 1.455 6.037 12.110 1.00 94.62 167 ASN A CA 1
ATOM 1311 C C . ASN A 1 167 ? 0.434 6.849 12.904 1.00 94.62 167 ASN A C 1
ATOM 1313 O O . ASN A 1 167 ? 0.350 6.689 14.120 1.00 94.62 167 ASN A O 1
ATOM 1317 N N . ARG A 1 168 ? -0.373 7.683 12.239 1.00 95.69 168 ARG A N 1
ATOM 1318 C CA . ARG A 1 168 ? -1.359 8.503 12.948 1.00 95.69 168 ARG A CA 1
ATOM 1319 C C . ARG A 1 168 ? -2.475 7.702 13.594 1.00 95.69 168 ARG A C 1
ATOM 1321 O O . ARG A 1 168 ? -2.817 7.993 14.737 1.00 95.69 168 ARG A O 1
ATOM 1328 N N . LEU A 1 169 ? -3.007 6.689 12.915 1.00 96.25 169 LEU A N 1
ATOM 1329 C CA . LEU A 1 169 ? -3.996 5.791 13.514 1.00 96.25 169 LEU A CA 1
ATOM 1330 C C . LEU A 1 169 ? -3.419 5.078 14.741 1.00 96.25 169 LEU A C 1
ATOM 1332 O O . LEU A 1 169 ? -4.061 5.018 15.790 1.00 96.25 169 LEU A O 1
ATOM 1336 N N . HIS A 1 170 ? -2.181 4.597 14.632 1.00 95.88 170 HIS A N 1
ATOM 1337 C CA . HIS A 1 170 ? -1.495 3.935 15.730 1.00 95.88 170 HIS A CA 1
ATOM 1338 C C . HIS A 1 170 ? -1.263 4.864 16.928 1.00 95.88 170 HIS A C 1
ATOM 1340 O O . HIS A 1 170 ? -1.582 4.495 18.053 1.00 95.88 170 HIS A O 1
ATOM 1346 N N . GLU A 1 171 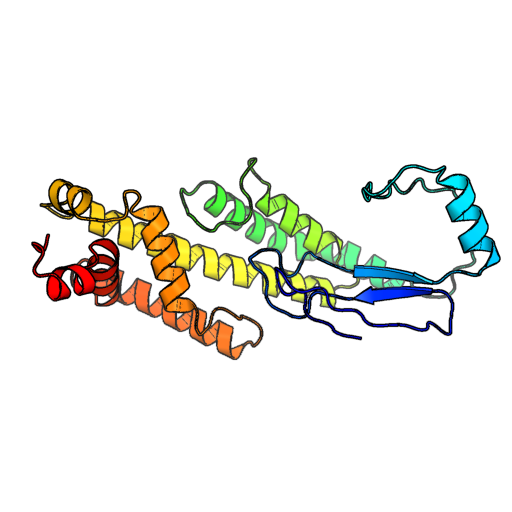? -0.749 6.073 16.705 1.00 95.44 171 GLU A N 1
ATOM 1347 C CA . GLU A 1 171 ? -0.508 7.057 17.766 1.00 95.44 171 GLU A CA 1
ATOM 1348 C C . GLU A 1 171 ? -1.797 7.480 18.476 1.00 95.44 171 GLU A C 1
ATOM 1350 O O . GLU A 1 171 ? -1.811 7.606 19.701 1.00 95.44 171 GLU A O 1
ATOM 1355 N N . LEU A 1 172 ? -2.892 7.662 17.731 1.00 96.62 172 LEU A N 1
ATOM 1356 C CA . LEU A 1 172 ? -4.190 7.969 18.324 1.00 96.62 172 LEU A CA 1
ATOM 1357 C C . LEU A 1 172 ? -4.708 6.812 19.180 1.00 96.62 172 LEU A C 1
ATOM 1359 O O . LEU A 1 172 ? -5.133 7.060 20.307 1.00 96.62 172 LEU A O 1
ATOM 1363 N N . MET A 1 173 ? -4.589 5.569 18.705 1.00 95.56 173 MET A N 1
ATOM 1364 C CA . MET A 1 173 ? -4.973 4.388 19.484 1.00 95.56 173 MET A CA 1
ATOM 1365 C C . MET A 1 173 ? -4.129 4.259 20.758 1.00 95.56 173 MET A C 1
ATOM 1367 O O . MET A 1 173 ? -4.662 3.989 21.831 1.00 95.56 173 MET A O 1
ATOM 1371 N N . LEU A 1 174 ? -2.821 4.526 20.680 1.00 95.38 174 LEU A N 1
ATOM 1372 C CA . LEU A 1 174 ? -1.950 4.544 21.860 1.00 95.38 174 LEU A CA 1
ATOM 1373 C C . LEU A 1 174 ? -2.330 5.633 22.875 1.00 95.38 174 LEU A C 1
ATOM 1375 O O . LEU A 1 174 ? -2.039 5.488 24.060 1.00 95.38 174 LEU A O 1
ATOM 1379 N N . SER A 1 175 ? -2.978 6.710 22.427 1.00 94.88 175 SER A N 1
ATOM 1380 C CA . SER A 1 175 ? -3.453 7.788 23.298 1.00 94.88 175 SER A CA 1
ATOM 1381 C C . SER A 1 175 ? -4.792 7.490 23.987 1.00 94.88 175 SER A C 1
ATOM 1383 O O . SER A 1 175 ? -5.277 8.330 24.752 1.00 94.88 175 SER A O 1
ATOM 1385 N N . GLU A 1 176 ? -5.406 6.325 23.740 1.00 94.00 176 GLU A N 1
ATOM 1386 C CA . GLU A 1 176 ? -6.684 5.986 24.362 1.00 94.00 176 GLU A CA 1
ATOM 1387 C C . GLU A 1 176 ? -6.535 5.655 25.855 1.00 94.00 176 GLU A C 1
ATOM 1389 O O . GLU A 1 176 ? -5.702 4.830 26.238 1.00 94.00 176 GLU A O 1
ATOM 1394 N N . PRO A 1 177 ? -7.381 6.236 26.729 1.00 91.25 177 PRO A N 1
ATOM 1395 C CA . PRO A 1 177 ? -7.253 6.068 28.175 1.00 91.25 177 PRO A CA 1
ATOM 1396 C C . PRO A 1 177 ? -7.509 4.624 28.630 1.00 91.25 177 PRO A C 1
ATOM 1398 O O . PRO A 1 177 ? -6.926 4.180 29.615 1.00 91.25 177 PRO A O 1
ATOM 1401 N N . ASN A 1 178 ? -8.343 3.880 27.897 1.00 91.06 178 ASN A N 1
ATOM 1402 C CA . ASN A 1 178 ? -8.711 2.495 28.200 1.00 91.06 178 ASN A CA 1
ATOM 1403 C C . ASN A 1 178 ? -8.015 1.483 27.276 1.00 91.06 178 ASN A C 1
ATOM 1405 O O . ASN A 1 178 ? -8.528 0.382 27.078 1.00 91.06 178 ASN A O 1
ATOM 1409 N N . LEU A 1 179 ? -6.846 1.824 26.718 1.00 93.12 179 LEU A N 1
ATOM 1410 C CA . LEU A 1 179 ? -6.115 0.944 25.802 1.00 93.12 179 LEU A CA 1
ATOM 1411 C C . LEU A 1 179 ? -5.935 -0.500 26.316 1.00 93.12 179 LEU A C 1
ATOM 1413 O O . LEU A 1 179 ? -6.164 -1.417 25.528 1.00 93.12 179 LEU A O 1
ATOM 1417 N N . PRO A 1 180 ? -5.606 -0.761 27.602 1.00 91.94 180 PRO A N 1
ATOM 1418 C CA . PRO A 1 180 ? -5.489 -2.136 28.093 1.00 91.94 180 PRO A CA 1
ATOM 1419 C C . PRO A 1 180 ? -6.781 -2.935 27.915 1.00 91.94 180 PRO A C 1
ATOM 1421 O O . PRO A 1 180 ? -6.753 -4.076 27.463 1.00 91.94 180 PRO A O 1
ATOM 1424 N N . ARG A 1 181 ? -7.929 -2.309 28.196 1.00 90.00 181 ARG A N 1
ATOM 1425 C CA . ARG A 1 181 ? -9.236 -2.943 28.036 1.00 90.00 181 ARG A CA 1
ATOM 1426 C C . ARG A 1 181 ? -9.596 -3.140 26.566 1.00 90.00 181 ARG A C 1
ATOM 1428 O O . ARG A 1 181 ? -10.151 -4.174 26.211 1.00 90.00 181 ARG A O 1
ATOM 1435 N N . ILE A 1 182 ? -9.257 -2.171 25.719 1.00 91.38 182 ILE A N 1
ATOM 1436 C CA . ILE A 1 182 ? -9.435 -2.263 24.267 1.00 91.38 182 ILE A CA 1
ATOM 1437 C C . ILE A 1 182 ? -8.657 -3.462 23.713 1.00 91.38 182 ILE A C 1
ATOM 1439 O O . ILE A 1 182 ? -9.218 -4.238 22.949 1.00 91.38 182 ILE A O 1
ATOM 1443 N N . LEU A 1 183 ? -7.403 -3.655 24.131 1.00 91.38 183 LEU A N 1
ATOM 1444 C CA . LEU A 1 183 ? -6.566 -4.774 23.684 1.00 91.38 183 LEU A CA 1
ATOM 1445 C C . LEU A 1 183 ? -7.049 -6.135 24.201 1.00 91.38 183 LEU A C 1
ATOM 1447 O O . LEU A 1 183 ? -6.961 -7.111 23.471 1.00 91.38 183 LEU A O 1
ATOM 1451 N N . GLU A 1 184 ? -7.590 -6.214 25.420 1.00 89.75 184 GLU A N 1
ATOM 1452 C CA . GLU A 1 184 ? -8.206 -7.453 25.931 1.00 89.75 184 GLU A CA 1
ATOM 1453 C C . GLU A 1 184 ? -9.430 -7.889 25.119 1.00 89.75 184 GLU A C 1
ATOM 1455 O O . GLU A 1 184 ? -9.739 -9.077 25.029 1.00 89.75 184 GLU A O 1
ATOM 1460 N N . LEU A 1 185 ? -10.180 -6.916 24.604 1.00 86.25 185 LEU A N 1
ATOM 1461 C CA . LEU A 1 185 ? -11.409 -7.156 23.864 1.00 86.25 185 LEU A CA 1
ATOM 1462 C C . LEU A 1 185 ? -11.138 -7.309 22.359 1.00 86.25 185 LEU A C 1
ATOM 1464 O O . LEU A 1 185 ? -11.822 -8.071 21.681 1.00 86.25 185 LEU A O 1
ATOM 1468 N N . SER A 1 186 ? -10.159 -6.609 21.809 1.00 87.38 186 SER A N 1
ATOM 1469 C CA . SER A 1 186 ? -9.849 -6.685 20.385 1.00 87.38 186 SER A CA 1
ATOM 1470 C C . SER A 1 186 ? -9.464 -8.113 19.961 1.00 87.38 186 SER A C 1
ATOM 1472 O O . SER A 1 186 ? -8.692 -8.772 20.659 1.00 87.38 186 SER A O 1
ATOM 1474 N N . PRO A 1 187 ? -9.948 -8.609 18.805 1.00 85.00 187 PRO A N 1
ATOM 1475 C CA . PRO A 1 187 ? -9.416 -9.832 18.205 1.00 85.00 187 PRO A CA 1
ATOM 1476 C C . PRO A 1 187 ? -7.991 -9.638 17.655 1.00 85.00 187 PRO A C 1
ATOM 1478 O O . PRO A 1 187 ? -7.319 -10.615 17.321 1.00 85.00 187 PRO A O 1
ATOM 1481 N N . TYR A 1 188 ? -7.517 -8.391 17.568 1.00 88.94 188 TYR A N 1
ATOM 1482 C CA . TYR A 1 188 ? -6.218 -8.020 17.027 1.00 88.94 188 TYR A CA 1
ATOM 1483 C C . TYR A 1 188 ? -5.274 -7.527 18.124 1.00 88.94 188 TYR A C 1
ATOM 1485 O O . TYR A 1 188 ? -5.543 -6.560 18.832 1.00 88.94 188 TYR A O 1
ATOM 1493 N N . ASN A 1 189 ? -4.090 -8.133 18.193 1.00 85.69 189 ASN A N 1
ATOM 1494 C CA . ASN A 1 189 ? -3.070 -7.763 19.179 1.00 85.69 189 ASN A CA 1
ATOM 1495 C C . ASN A 1 189 ? -2.091 -6.696 18.662 1.00 85.69 189 ASN A C 1
ATOM 1497 O O . ASN A 1 189 ? -1.362 -6.085 19.442 1.00 85.69 189 ASN A O 1
ATOM 1501 N N . ASN A 1 190 ? -2.053 -6.475 17.346 1.00 92.69 190 ASN A N 1
ATOM 1502 C CA . ASN A 1 190 ? -1.087 -5.606 16.688 1.00 92.69 190 ASN A CA 1
ATOM 1503 C C . ASN A 1 190 ? -1.786 -4.430 15.999 1.00 92.69 190 ASN A C 1
ATOM 1505 O O . ASN A 1 190 ? -2.287 -4.537 14.881 1.00 92.69 190 ASN A O 1
ATOM 1509 N N . ILE A 1 191 ? -1.799 -3.284 16.681 1.00 94.25 191 ILE A N 1
ATOM 1510 C CA . ILE A 1 191 ? -2.481 -2.066 16.220 1.00 94.25 191 ILE A CA 1
ATOM 1511 C C . ILE A 1 191 ? -1.946 -1.602 14.858 1.00 94.25 191 ILE A C 1
ATOM 1513 O O . ILE A 1 191 ? -2.728 -1.167 14.019 1.00 94.25 191 ILE A O 1
ATOM 1517 N N . ARG A 1 192 ? -0.627 -1.679 14.626 1.00 93.94 192 ARG A N 1
ATOM 1518 C CA . ARG A 1 192 ? -0.010 -1.201 13.373 1.00 93.94 192 ARG A CA 1
ATOM 1519 C C . ARG A 1 192 ? -0.377 -2.078 12.183 1.00 93.94 192 ARG A C 1
ATOM 1521 O O . ARG A 1 192 ? -0.726 -1.555 11.131 1.00 93.94 192 ARG A O 1
ATOM 1528 N N . GLU A 1 193 ? -0.321 -3.390 12.368 1.00 93.25 193 GLU A N 1
ATOM 1529 C CA . GLU A 1 193 ? -0.702 -4.369 11.346 1.00 93.25 193 GLU A CA 1
ATOM 1530 C C . GLU A 1 193 ? -2.191 -4.266 10.994 1.00 93.25 193 GLU A C 1
ATOM 1532 O O . GLU A 1 193 ? -2.561 -4.270 9.819 1.00 93.25 193 GLU A O 1
ATOM 1537 N N . HIS A 1 194 ? -3.050 -4.079 11.999 1.00 94.69 194 HIS A N 1
ATOM 1538 C CA . HIS A 1 194 ? -4.468 -3.845 11.745 1.00 94.69 194 HIS A CA 1
ATOM 1539 C C . HIS A 1 194 ? -4.719 -2.490 11.072 1.00 94.69 194 HIS A C 1
ATOM 1541 O O . HIS A 1 194 ? -5.554 -2.394 10.180 1.00 94.69 194 HIS A O 1
ATOM 1547 N N . ALA A 1 195 ? -3.986 -1.438 11.453 1.00 95.56 195 ALA A N 1
ATOM 1548 C CA . ALA A 1 195 ? -4.081 -0.139 10.789 1.00 95.56 195 ALA A CA 1
ATOM 1549 C C . ALA A 1 195 ? -3.703 -0.239 9.308 1.00 95.56 195 ALA A C 1
ATOM 1551 O O . ALA A 1 195 ? -4.380 0.353 8.477 1.00 95.56 195 ALA A O 1
ATOM 1552 N N . PHE A 1 196 ? -2.678 -1.022 8.963 1.00 94.19 196 PHE A N 1
ATOM 1553 C CA . PHE A 1 196 ? -2.359 -1.323 7.569 1.00 94.19 196 PHE A CA 1
ATOM 1554 C C . PHE A 1 196 ? -3.513 -2.018 6.848 1.00 94.19 196 PHE A C 1
ATOM 1556 O O . PHE A 1 196 ? -3.964 -1.519 5.824 1.00 94.19 196 PHE A O 1
ATOM 1563 N N . SER A 1 197 ? -4.015 -3.119 7.410 1.00 92.75 197 SER A N 1
ATOM 1564 C CA . SER A 1 197 ? -5.098 -3.902 6.797 1.00 92.75 197 SER A CA 1
ATOM 1565 C C . SER A 1 197 ? -6.347 -3.042 6.570 1.00 92.75 197 SER A C 1
ATOM 1567 O O . SER A 1 197 ? -6.889 -3.007 5.475 1.00 92.75 197 SER A O 1
ATOM 1569 N N . PHE A 1 198 ? -6.719 -2.226 7.560 1.00 94.69 198 PHE A N 1
ATOM 1570 C CA . PHE A 1 198 ? -7.811 -1.259 7.450 1.00 94.69 198 PHE A CA 1
ATOM 1571 C C . PHE A 1 198 ? -7.595 -0.219 6.334 1.00 94.69 198 PHE A C 1
ATOM 1573 O O . PHE A 1 198 ? -8.532 0.140 5.617 1.00 94.69 198 PHE A O 1
ATOM 1580 N N . ILE A 1 199 ? -6.367 0.283 6.164 1.00 93.81 199 ILE A N 1
ATOM 1581 C CA . ILE A 1 199 ? -6.037 1.223 5.082 1.00 93.81 199 ILE A CA 1
ATOM 1582 C C . ILE A 1 199 ? -6.125 0.530 3.715 1.00 93.81 199 ILE A C 1
ATOM 1584 O O . ILE A 1 199 ? -6.629 1.129 2.765 1.00 93.81 199 ILE A O 1
ATOM 1588 N N . GLU A 1 200 ? -5.671 -0.717 3.594 1.00 90.88 200 GLU A N 1
ATOM 1589 C CA . GLU A 1 200 ? -5.819 -1.486 2.353 1.00 90.88 200 GLU A CA 1
ATOM 1590 C C . GLU A 1 200 ? -7.295 -1.716 2.019 1.00 90.88 200 GLU A C 1
ATOM 1592 O O . GLU A 1 200 ? -7.719 -1.365 0.920 1.00 90.88 200 GLU A O 1
ATOM 1597 N N . ASP A 1 201 ? -8.098 -2.175 2.979 1.00 90.31 201 ASP A N 1
ATOM 1598 C CA . ASP A 1 201 ? -9.526 -2.446 2.781 1.00 90.31 201 ASP A CA 1
ATOM 1599 C C . ASP A 1 201 ? -10.303 -1.169 2.417 1.00 90.31 201 ASP A C 1
ATOM 1601 O O . ASP A 1 201 ? -11.090 -1.146 1.468 1.00 90.31 201 ASP A O 1
ATOM 1605 N N . SER A 1 202 ? -10.037 -0.054 3.110 1.00 87.56 202 SER A N 1
ATOM 1606 C CA . SER A 1 202 ? -10.670 1.244 2.809 1.00 87.56 202 SER A CA 1
ATOM 1607 C C . SER A 1 202 ? -10.285 1.798 1.434 1.00 87.56 202 SER A C 1
ATOM 1609 O O . SER A 1 202 ? -11.010 2.619 0.866 1.00 87.56 202 SER A O 1
ATOM 1611 N N . THR A 1 203 ? -9.171 1.332 0.866 1.00 86.38 203 THR A N 1
ATOM 1612 C CA . THR A 1 203 ? -8.685 1.755 -0.450 1.00 86.38 203 THR A CA 1
ATOM 1613 C C . THR A 1 203 ? -8.809 0.679 -1.533 1.00 86.38 203 THR A C 1
ATOM 1615 O O . THR A 1 203 ? -8.461 0.937 -2.689 1.00 86.38 203 THR A O 1
ATOM 1618 N N . GLU A 1 204 ? -9.385 -0.488 -1.223 1.00 80.88 204 GLU A N 1
ATOM 1619 C CA . GLU A 1 204 ? -9.429 -1.657 -2.110 1.00 80.88 204 GLU A CA 1
ATOM 1620 C C . GLU A 1 204 ? -10.102 -1.337 -3.450 1.00 80.88 204 GLU A C 1
ATOM 1622 O O . GLU A 1 204 ? -9.579 -1.671 -4.515 1.00 80.88 204 GLU A O 1
ATOM 1627 N N . SER A 1 205 ? -11.214 -0.595 -3.415 1.00 72.75 205 SER A N 1
ATOM 1628 C CA . SER A 1 205 ? -11.982 -0.207 -4.610 1.00 72.75 205 SER A CA 1
ATOM 1629 C C . SER A 1 205 ? -11.181 0.603 -5.642 1.00 72.75 205 SER A C 1
ATOM 1631 O O . SER A 1 205 ? -11.555 0.659 -6.816 1.00 72.75 205 SER A O 1
ATOM 1633 N N . VAL A 1 206 ? -10.063 1.205 -5.223 1.00 66.31 206 VAL A N 1
ATOM 1634 C CA . VAL A 1 206 ? -9.191 2.054 -6.048 1.00 66.31 206 VAL A CA 1
ATOM 1635 C C . VAL A 1 206 ? -7.753 1.504 -6.113 1.00 66.31 206 VAL A C 1
ATOM 1637 O O . VAL A 1 206 ? -6.870 2.110 -6.715 1.00 66.31 206 VAL A O 1
ATOM 1640 N N . SER A 1 207 ? -7.505 0.327 -5.531 1.00 62.12 207 SER A N 1
ATOM 1641 C CA . SER A 1 207 ? -6.178 -0.302 -5.426 1.00 62.12 207 SER A CA 1
ATOM 1642 C C . SER A 1 207 ? -5.575 -0.702 -6.777 1.00 62.12 207 SER A C 1
ATOM 1644 O O . SER A 1 207 ? -4.356 -0.725 -6.943 1.00 62.12 207 SER A O 1
ATOM 1646 N N . ALA A 1 208 ? -6.412 -0.971 -7.782 1.00 60.06 208 ALA A N 1
ATOM 1647 C CA . ALA A 1 208 ? -5.961 -1.228 -9.140 1.00 60.06 208 ALA A CA 1
ATOM 1648 C C . ALA A 1 208 ? -5.512 0.091 -9.791 1.00 60.06 208 ALA A C 1
ATOM 1650 O O . ALA A 1 208 ? -6.280 0.725 -10.507 1.00 60.06 208 ALA A O 1
ATOM 1651 N N . LEU A 1 209 ? -4.254 0.493 -9.584 1.00 61.47 209 LEU A N 1
ATOM 1652 C CA . LEU A 1 209 ? -3.621 1.705 -10.139 1.00 61.47 209 LEU A CA 1
ATOM 1653 C C . LEU A 1 209 ? -3.429 1.661 -11.679 1.00 61.47 209 LEU A C 1
ATOM 1655 O O . LEU A 1 209 ? -2.491 2.247 -12.218 1.00 61.47 209 LEU A O 1
ATOM 1659 N N . ARG A 1 210 ? -4.300 0.958 -12.416 1.00 55.19 210 ARG A N 1
ATOM 1660 C CA . ARG A 1 210 ? -4.180 0.699 -13.863 1.00 55.19 210 ARG A CA 1
ATOM 1661 C C . ARG A 1 210 ? -4.421 1.946 -14.712 1.00 55.19 210 ARG A C 1
ATOM 1663 O O . ARG A 1 210 ? -3.898 2.037 -15.822 1.00 55.19 210 ARG A O 1
ATOM 1670 N N . HIS A 1 211 ? -5.205 2.899 -14.209 1.00 66.50 211 HIS A N 1
ATOM 1671 C CA . HIS A 1 211 ? -5.557 4.128 -14.916 1.00 66.50 211 HIS A CA 1
ATOM 1672 C C . HIS A 1 211 ? -5.174 5.365 -14.112 1.00 66.50 211 HIS A C 1
ATOM 1674 O O . HIS A 1 211 ? -5.389 5.402 -12.904 1.00 66.50 211 HIS A O 1
ATOM 1680 N N . SER A 1 212 ? -4.684 6.410 -14.790 1.00 71.00 212 SER A N 1
ATOM 1681 C CA . SER A 1 212 ? -4.322 7.693 -14.164 1.00 71.00 212 SER A CA 1
ATOM 1682 C C . SER A 1 212 ? -5.422 8.230 -13.247 1.00 71.00 212 SER A C 1
ATOM 1684 O O . SER A 1 212 ? -5.138 8.601 -12.119 1.00 71.00 212 SER A O 1
ATOM 1686 N N . PHE A 1 213 ? -6.680 8.133 -13.679 1.00 74.81 213 PHE A N 1
ATOM 1687 C CA . PHE A 1 213 ? -7.845 8.543 -12.899 1.00 74.81 213 PHE A CA 1
ATOM 1688 C C . PHE A 1 213 ? -7.989 7.812 -11.553 1.00 74.81 213 PHE A C 1
ATOM 1690 O O . PHE A 1 213 ? -8.287 8.436 -10.541 1.00 74.81 213 PHE A O 1
ATOM 1697 N N . GLN A 1 214 ? -7.755 6.496 -11.511 1.00 77.62 214 GLN A N 1
ATOM 1698 C CA . GLN A 1 214 ? -7.810 5.735 -10.256 1.00 77.62 214 GLN A CA 1
ATOM 1699 C C . GLN A 1 214 ? -6.682 6.165 -9.313 1.00 77.62 214 GLN A C 1
ATOM 1701 O O . GLN A 1 214 ? -6.880 6.251 -8.108 1.00 77.62 214 GLN A O 1
ATOM 1706 N N . ARG A 1 215 ? -5.515 6.513 -9.862 1.00 76.19 215 ARG A N 1
ATOM 1707 C CA . ARG A 1 215 ? -4.368 7.005 -9.085 1.00 76.19 215 ARG A CA 1
ATOM 1708 C C . ARG A 1 215 ? -4.682 8.358 -8.448 1.00 76.19 215 ARG A C 1
ATOM 1710 O O . ARG A 1 215 ? -4.425 8.536 -7.261 1.00 76.19 215 ARG A O 1
ATOM 1717 N N . ASP A 1 216 ? -5.329 9.249 -9.195 1.00 80.88 216 ASP A N 1
ATOM 1718 C CA . ASP A 1 216 ? -5.779 10.549 -8.688 1.00 80.88 216 ASP A CA 1
ATOM 1719 C C . ASP A 1 216 ? -6.837 10.394 -7.585 1.00 80.88 216 ASP A C 1
ATOM 1721 O O . ASP A 1 216 ? -6.772 11.083 -6.566 1.00 80.88 216 ASP A O 1
ATOM 1725 N N . ILE A 1 217 ? -7.779 9.454 -7.745 1.00 84.50 217 ILE A N 1
ATOM 1726 C CA . ILE A 1 217 ? -8.763 9.138 -6.700 1.00 84.50 217 ILE A CA 1
ATOM 1727 C C . ILE A 1 217 ? -8.061 8.588 -5.458 1.00 84.50 217 ILE A C 1
ATOM 1729 O O . ILE A 1 217 ? -8.316 9.079 -4.365 1.00 84.50 217 ILE A O 1
ATOM 1733 N N . MET A 1 218 ? -7.181 7.595 -5.609 1.00 85.81 218 MET A N 1
ATOM 1734 C CA . MET A 1 218 ? -6.446 6.988 -4.495 1.00 85.81 218 MET A CA 1
ATOM 1735 C C . MET A 1 218 ? -5.688 8.053 -3.701 1.00 85.81 218 MET A C 1
ATOM 1737 O O . MET A 1 218 ? -5.830 8.155 -2.482 1.00 85.81 218 MET A O 1
ATOM 1741 N N . TRP A 1 219 ? -4.923 8.885 -4.408 1.00 85.75 219 TRP A N 1
ATOM 1742 C CA . TRP A 1 219 ? -4.182 9.988 -3.816 1.00 85.75 219 TRP A CA 1
ATOM 1743 C C . TRP A 1 219 ? -5.104 10.978 -3.094 1.00 85.75 219 TRP A C 1
ATOM 1745 O O . TRP A 1 219 ? -4.841 11.347 -1.947 1.00 85.75 219 TRP A O 1
ATOM 1755 N N . GLY A 1 220 ? -6.208 11.377 -3.733 1.00 88.50 220 GLY A N 1
ATOM 1756 C CA . GLY A 1 220 ? -7.205 12.278 -3.154 1.00 88.50 220 GLY A CA 1
ATOM 1757 C C . GLY A 1 220 ? -7.850 11.717 -1.884 1.00 88.50 220 GLY A C 1
ATOM 1758 O O . GLY A 1 220 ? -7.937 12.424 -0.880 1.00 88.50 220 GLY A O 1
ATOM 1759 N N . THR A 1 221 ? -8.233 10.440 -1.895 1.00 90.81 221 THR A N 1
ATOM 1760 C CA . THR A 1 221 ? -8.816 9.737 -0.744 1.00 90.81 221 THR A CA 1
ATOM 1761 C C . THR A 1 221 ? -7.837 9.685 0.424 1.00 90.81 221 THR A C 1
ATOM 1763 O O . THR A 1 221 ? -8.162 10.140 1.521 1.00 90.81 221 THR A O 1
ATOM 1766 N N . LEU A 1 222 ? -6.610 9.211 0.190 1.00 91.94 222 LEU A N 1
ATOM 1767 C CA . LEU A 1 222 ? -5.583 9.114 1.230 1.00 91.94 222 LEU A CA 1
ATOM 1768 C C . LEU A 1 222 ? -5.216 10.488 1.810 1.00 91.94 222 LEU A C 1
ATOM 1770 O O . LEU A 1 222 ? -5.094 10.643 3.026 1.00 91.94 222 LEU A O 1
ATOM 1774 N N . THR A 1 223 ? -5.104 11.506 0.955 1.00 90.81 223 THR A N 1
ATOM 1775 C CA . THR A 1 223 ? -4.851 12.886 1.391 1.00 90.81 223 THR A CA 1
ATOM 1776 C C . THR A 1 223 ? -6.004 13.417 2.247 1.00 90.81 223 THR A C 1
ATOM 1778 O O . THR A 1 223 ? -5.763 14.037 3.284 1.00 90.81 223 THR A O 1
ATOM 1781 N N . SER A 1 224 ? -7.254 13.130 1.869 1.00 93.31 224 SER A N 1
ATOM 1782 C CA . SER A 1 224 ? -8.435 13.505 2.653 1.00 93.31 224 SER A CA 1
ATOM 1783 C C . SER A 1 224 ? -8.432 12.844 4.033 1.00 93.31 224 SER A C 1
ATOM 1785 O O . SER A 1 224 ? -8.740 13.508 5.022 1.00 93.31 224 SER A O 1
ATOM 1787 N N . TYR A 1 225 ? -8.051 11.567 4.129 1.00 95.31 225 TYR A N 1
ATOM 1788 C CA . TYR A 1 225 ? -7.938 10.872 5.415 1.00 95.31 225 TYR A CA 1
ATOM 1789 C C . TYR A 1 225 ? -6.875 11.498 6.315 1.00 95.31 225 TYR A C 1
ATOM 1791 O O . TYR A 1 225 ? -7.141 11.773 7.486 1.00 95.31 225 TYR A O 1
ATOM 1799 N N . ILE A 1 226 ? -5.693 11.791 5.768 1.00 94.12 226 ILE A N 1
ATOM 1800 C CA . ILE A 1 226 ? -4.633 12.480 6.511 1.00 94.12 226 ILE A CA 1
ATOM 1801 C C . ILE A 1 226 ? -5.106 13.843 7.013 1.00 94.12 226 ILE A C 1
ATOM 1803 O O . ILE A 1 226 ? -4.852 14.193 8.169 1.00 94.12 226 ILE A O 1
ATOM 1807 N N . GLN A 1 227 ? -5.797 14.611 6.171 1.00 94.19 227 GLN A N 1
ATOM 1808 C CA . GLN A 1 227 ? -6.300 15.929 6.539 1.00 94.19 227 GLN A CA 1
ATOM 1809 C C . GLN A 1 227 ? -7.368 15.847 7.640 1.00 94.19 227 GLN A C 1
ATOM 1811 O O . GLN A 1 227 ? -7.315 16.629 8.592 1.00 94.19 227 GLN A O 1
ATOM 1816 N N . ASP A 1 228 ? -8.296 14.890 7.551 1.00 95.12 228 ASP A N 1
ATOM 1817 C CA . ASP A 1 228 ? -9.341 14.686 8.560 1.00 95.12 228 ASP A CA 1
ATOM 1818 C C . ASP A 1 228 ? -8.741 14.298 9.919 1.00 95.12 228 ASP A C 1
ATOM 1820 O O . ASP A 1 228 ? -9.032 14.936 10.936 1.00 95.12 228 ASP A O 1
ATOM 1824 N N . ILE A 1 229 ? -7.818 13.329 9.940 1.00 95.62 229 ILE A N 1
ATOM 1825 C CA . ILE A 1 229 ? -7.126 12.916 11.170 1.00 95.62 229 ILE A CA 1
ATOM 1826 C C . ILE A 1 229 ? -6.294 14.051 11.752 1.00 95.62 229 ILE A C 1
ATOM 1828 O O . ILE A 1 229 ? -6.337 14.288 12.959 1.00 95.62 229 ILE A O 1
ATOM 1832 N N . SER A 1 230 ? -5.551 14.775 10.919 1.00 93.38 230 SER A N 1
ATOM 1833 C CA . SER A 1 230 ? -4.695 15.866 11.394 1.00 93.38 230 SER A CA 1
ATOM 1834 C C . SER A 1 230 ? -5.510 17.020 11.984 1.00 93.38 230 SER A C 1
ATOM 1836 O O . SER A 1 230 ? -5.054 17.668 12.923 1.00 93.38 230 SER A O 1
ATOM 1838 N N . GLY A 1 231 ? -6.717 17.270 11.465 1.00 93.50 231 GLY A N 1
ATOM 1839 C CA . GLY A 1 231 ? -7.596 18.331 11.953 1.00 93.50 231 GLY A CA 1
ATOM 1840 C C . GLY A 1 231 ? -8.437 17.946 13.172 1.00 93.50 231 GLY A C 1
ATOM 1841 O O . GLY A 1 231 ? -8.667 18.784 14.043 1.00 93.50 231 GLY A O 1
ATOM 1842 N N . ARG A 1 232 ? -8.917 16.698 13.245 1.00 95.19 232 ARG A N 1
ATOM 1843 C CA . ARG A 1 232 ? -9.909 16.266 14.251 1.00 95.19 232 ARG A CA 1
ATOM 1844 C C . ARG A 1 232 ? -9.374 15.265 15.276 1.00 95.19 232 ARG A C 1
ATOM 1846 O O . ARG A 1 232 ? -10.036 15.019 16.289 1.00 95.19 232 ARG A O 1
ATOM 1853 N N . GLY A 1 233 ? -8.196 14.685 15.042 1.00 94.12 233 GLY A N 1
ATOM 1854 C CA . GLY A 1 233 ? -7.610 13.646 15.887 1.00 94.12 233 GLY A CA 1
ATOM 1855 C C . GLY A 1 233 ? -8.583 12.483 16.084 1.00 94.12 233 GLY A C 1
ATOM 1856 O O . GLY A 1 233 ? -9.095 11.921 15.117 1.00 94.12 233 GLY A O 1
ATOM 1857 N N . ARG A 1 234 ? -8.914 12.177 17.344 1.00 92.81 234 ARG A N 1
ATOM 1858 C CA . ARG A 1 234 ? -9.862 11.108 17.716 1.00 92.81 234 ARG A CA 1
ATOM 1859 C C . ARG A 1 234 ? -11.308 11.333 17.253 1.00 92.81 234 ARG A C 1
ATOM 1861 O O . ARG A 1 234 ? -12.102 10.402 17.258 1.00 92.81 234 ARG A O 1
ATOM 1868 N N . HIS A 1 235 ? -11.662 12.553 16.850 1.00 95.00 235 HIS A N 1
ATOM 1869 C CA . HIS A 1 235 ? -12.992 12.866 16.316 1.00 95.00 235 HIS A CA 1
ATOM 1870 C C . HIS A 1 235 ? -13.064 12.759 14.784 1.00 95.00 235 HIS A C 1
ATOM 1872 O O . HIS A 1 235 ? -14.095 13.105 14.207 1.00 95.00 235 HIS A O 1
ATOM 1878 N N . SER A 1 236 ? -11.981 12.340 14.122 1.00 96.69 236 SER A N 1
ATOM 1879 C CA . SER A 1 236 ? -11.986 12.060 12.682 1.00 96.69 236 SER A CA 1
ATOM 1880 C C . SER A 1 236 ? -12.859 10.846 12.374 1.00 96.69 236 SER A C 1
ATOM 1882 O O . SER A 1 236 ? -12.941 9.914 13.177 1.00 96.69 236 SER A O 1
ATOM 1884 N N . GLU A 1 237 ? -13.529 10.858 11.224 1.00 95.38 237 GLU A N 1
ATOM 1885 C CA . GLU A 1 237 ? -14.432 9.757 10.867 1.00 95.38 237 GLU A CA 1
ATOM 1886 C C . GLU A 1 237 ? -13.627 8.483 10.613 1.00 95.38 237 GLU A C 1
ATOM 1888 O O . GLU A 1 237 ? -13.926 7.431 11.171 1.00 95.38 237 GLU A O 1
ATOM 1893 N N . ILE A 1 238 ? -12.516 8.615 9.891 1.00 95.81 238 ILE A N 1
ATOM 1894 C CA . ILE A 1 238 ? -11.614 7.507 9.577 1.00 95.81 238 ILE A CA 1
ATOM 1895 C C . ILE A 1 238 ? -11.015 6.856 10.837 1.00 95.81 238 ILE A C 1
ATOM 1897 O O . ILE A 1 238 ? -10.883 5.636 10.893 1.00 95.81 238 ILE A O 1
ATOM 1901 N N . TYR A 1 239 ? -10.702 7.626 11.890 1.00 97.12 239 TYR A N 1
ATOM 1902 C CA . TYR A 1 239 ? -10.241 7.038 13.152 1.00 97.12 239 TYR A CA 1
ATOM 1903 C C . TYR A 1 239 ? -11.362 6.284 13.868 1.00 97.12 239 TYR A C 1
ATOM 1905 O O . TYR A 1 239 ? -11.119 5.226 14.441 1.00 97.12 239 TYR A O 1
ATOM 1913 N N . ARG A 1 240 ? -12.595 6.797 13.832 1.00 95.62 240 ARG A N 1
ATOM 1914 C CA . ARG A 1 240 ? -13.747 6.114 14.435 1.00 95.62 240 ARG A CA 1
ATOM 1915 C C . ARG A 1 240 ? -14.070 4.819 13.703 1.00 95.62 240 ARG A C 1
ATOM 1917 O O . ARG A 1 240 ? -14.370 3.825 14.354 1.00 95.62 240 ARG A O 1
ATOM 1924 N N . GLU A 1 241 ? -13.983 4.810 12.379 1.00 95.94 241 GLU A N 1
ATOM 1925 C CA . GLU A 1 241 ? -14.109 3.595 11.573 1.00 95.94 241 GLU A CA 1
ATOM 1926 C C . GLU A 1 241 ? -13.000 2.589 11.897 1.00 95.94 241 GLU A C 1
ATOM 1928 O O . GLU A 1 241 ? -13.293 1.422 12.159 1.00 95.94 241 GLU A O 1
ATOM 1933 N N . PHE A 1 242 ? -11.748 3.049 11.983 1.00 96.44 242 PHE A N 1
ATOM 1934 C CA . PHE A 1 242 ? -10.624 2.216 12.407 1.00 96.44 242 PHE A CA 1
ATOM 1935 C C . PHE A 1 242 ? -10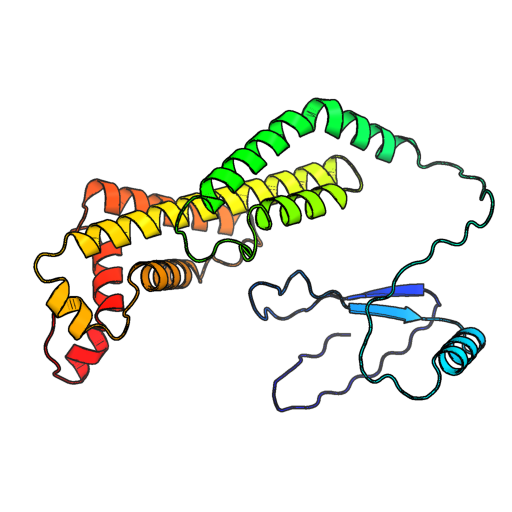.846 1.625 13.805 1.00 96.44 242 PHE A C 1
ATOM 1937 O O . PHE A 1 242 ? -10.665 0.426 13.994 1.00 96.44 242 PHE A O 1
ATOM 1944 N N . TYR A 1 243 ? -11.274 2.436 14.774 1.00 95.38 243 TYR A N 1
ATOM 1945 C CA . TYR A 1 243 ? -11.549 2.002 16.144 1.00 95.38 243 TYR A CA 1
ATOM 1946 C C . TYR A 1 243 ? -12.654 0.941 16.193 1.00 95.38 243 TYR A C 1
ATOM 1948 O O . TYR A 1 243 ? -12.488 -0.098 16.837 1.00 95.38 243 TYR A O 1
ATOM 1956 N N . ARG A 1 244 ? -13.757 1.169 15.467 1.00 93.56 244 ARG A N 1
ATOM 1957 C CA . ARG A 1 244 ? -14.871 0.216 15.351 1.00 93.56 244 ARG A CA 1
ATOM 1958 C C . ARG A 1 244 ? -14.433 -1.110 14.748 1.00 93.56 244 ARG A C 1
ATOM 1960 O O . ARG A 1 244 ? -14.844 -2.160 15.231 1.00 93.56 244 ARG A O 1
ATOM 1967 N N . SER A 1 245 ? -13.610 -1.045 13.702 1.00 94.19 245 SER A N 1
ATOM 1968 C CA . SER A 1 245 ? -13.050 -2.219 13.035 1.00 94.19 245 SER A CA 1
ATOM 1969 C C . SER A 1 245 ? -12.094 -2.976 13.963 1.00 94.19 245 SER A C 1
ATOM 1971 O O . SER A 1 245 ? -12.250 -4.175 14.171 1.00 94.19 245 SER A O 1
ATOM 1973 N N . PHE A 1 246 ? -11.181 -2.261 14.630 1.00 93.69 246 PHE A N 1
ATOM 1974 C CA . PHE A 1 246 ? -10.213 -2.848 15.558 1.00 93.69 246 PHE A CA 1
ATOM 1975 C C . PHE A 1 246 ? -10.885 -3.539 16.748 1.00 93.69 246 PHE A C 1
ATOM 1977 O O . PHE A 1 246 ? -10.401 -4.555 17.223 1.00 93.69 246 PHE A O 1
ATOM 1984 N N . THR A 1 247 ? -11.998 -3.007 17.245 1.00 91.56 247 THR A N 1
ATOM 1985 C CA . THR A 1 247 ? -12.707 -3.565 18.409 1.00 91.56 247 THR A CA 1
ATOM 1986 C C . THR A 1 247 ? -13.826 -4.537 18.041 1.00 91.56 247 THR A C 1
ATOM 1988 O O . THR A 1 247 ? -14.416 -5.148 18.936 1.00 91.56 247 THR A O 1
ATOM 1991 N N . ASP A 1 248 ? -14.090 -4.706 16.745 1.00 89.94 248 ASP A N 1
ATOM 1992 C CA . ASP A 1 248 ? -15.183 -5.500 16.188 1.00 89.94 248 ASP A CA 1
ATOM 1993 C C . ASP A 1 248 ? -16.553 -5.133 16.799 1.00 89.94 248 ASP A C 1
ATOM 1995 O O . ASP A 1 248 ? -17.332 -5.984 17.246 1.00 89.94 248 ASP A O 1
ATOM 1999 N N . GLU A 1 249 ? -16.845 -3.824 16.880 1.00 90.62 249 GLU A N 1
ATOM 2000 C CA . GLU A 1 249 ? -18.061 -3.315 17.540 1.00 90.62 249 GLU A CA 1
ATOM 2001 C C . GLU A 1 249 ? -19.337 -3.940 16.968 1.00 90.62 249 GLU A C 1
ATOM 2003 O O . GLU A 1 249 ? -20.251 -4.267 17.724 1.00 90.62 249 GLU A O 1
ATOM 2008 N N . ASN A 1 250 ? -19.408 -4.128 15.647 1.00 88.44 250 ASN A N 1
ATOM 2009 C CA . ASN A 1 250 ? -20.596 -4.664 14.982 1.00 88.44 250 ASN A CA 1
ATOM 2010 C C . ASN A 1 250 ? -20.889 -6.103 15.426 1.00 88.44 250 ASN A C 1
ATOM 2012 O O . ASN A 1 250 ? -22.025 -6.422 15.786 1.00 88.44 250 ASN A O 1
ATOM 2016 N N . PHE A 1 251 ? -19.866 -6.961 15.453 1.00 89.38 251 PHE A N 1
ATOM 2017 C CA . PHE A 1 251 ? -19.990 -8.330 15.947 1.00 89.38 251 PHE A CA 1
ATOM 2018 C C . PHE A 1 251 ? -20.387 -8.348 17.425 1.00 89.38 251 PHE A C 1
ATOM 2020 O O . PHE A 1 251 ? -21.287 -9.088 17.831 1.00 89.38 251 PHE A O 1
ATOM 2027 N N . ARG A 1 252 ? -19.769 -7.484 18.239 1.00 89.75 252 ARG A N 1
ATOM 2028 C CA . ARG A 1 252 ? -20.070 -7.376 19.671 1.00 89.75 252 ARG A CA 1
ATOM 2029 C C . ARG A 1 252 ? -21.506 -6.952 19.931 1.00 89.75 252 ARG A C 1
ATOM 2031 O O . ARG A 1 252 ? -22.176 -7.587 20.741 1.00 89.75 252 ARG A O 1
ATOM 2038 N N . GLN A 1 253 ? -21.989 -5.930 19.229 1.00 91.00 253 GLN A N 1
ATOM 2039 C CA . GLN A 1 253 ? -23.373 -5.466 19.335 1.00 91.00 253 GLN A CA 1
ATOM 2040 C C . GLN A 1 253 ? -24.353 -6.565 18.928 1.00 91.00 253 GLN A C 1
ATOM 2042 O O . GLN A 1 253 ? -25.325 -6.810 19.642 1.00 91.00 253 GLN A O 1
ATOM 2047 N N . PHE A 1 254 ? -24.072 -7.270 17.829 1.00 93.25 254 PHE A N 1
ATOM 2048 C CA . PHE A 1 254 ? -24.913 -8.365 17.351 1.00 93.25 254 PHE A CA 1
ATOM 2049 C C . PHE A 1 254 ? -25.007 -9.521 18.361 1.00 93.25 254 PHE A C 1
ATOM 2051 O O . PHE A 1 254 ? -26.082 -10.085 18.559 1.00 93.25 254 PHE A O 1
ATOM 2058 N N . HIS A 1 255 ? -23.906 -9.843 19.045 1.00 91.50 255 HIS A N 1
ATOM 2059 C CA . HIS A 1 255 ? -23.843 -10.919 20.037 1.00 91.50 255 HIS A CA 1
ATOM 2060 C C . HIS A 1 255 ? -24.085 -10.472 21.491 1.00 91.50 255 HIS A C 1
ATOM 2062 O O . HIS A 1 255 ? -23.997 -11.298 22.400 1.00 91.50 255 HIS A O 1
ATOM 2068 N N . GLY A 1 256 ? -24.391 -9.193 21.738 1.00 90.50 256 GLY A N 1
ATOM 2069 C CA . GLY A 1 256 ? -24.592 -8.654 23.089 1.00 90.50 256 GLY A CA 1
ATOM 2070 C C . GLY A 1 256 ? -23.336 -8.686 23.973 1.00 90.50 256 GLY A C 1
ATOM 2071 O O . GLY A 1 256 ? -23.442 -8.759 25.197 1.00 90.50 256 GLY A O 1
ATOM 2072 N N . LEU A 1 257 ? -22.148 -8.670 23.366 1.00 88.62 257 LEU A N 1
ATOM 2073 C CA . LEU A 1 257 ? -20.863 -8.621 24.063 1.00 88.62 257 LEU A CA 1
ATOM 2074 C C . LEU A 1 257 ? -20.563 -7.189 24.546 1.00 88.62 257 LEU A C 1
ATOM 2076 O O . LEU A 1 257 ? -21.018 -6.223 23.931 1.00 88.62 257 LEU A O 1
ATOM 2080 N N . PRO A 1 258 ? -19.776 -7.018 25.625 1.00 84.94 258 PRO A N 1
ATOM 2081 C CA . PRO A 1 258 ? -19.422 -5.693 26.124 1.00 84.94 258 PRO A CA 1
ATOM 2082 C C . PRO A 1 258 ? -18.627 -4.900 25.081 1.00 84.94 258 PRO A C 1
ATOM 2084 O O . PRO A 1 258 ? -17.711 -5.440 24.454 1.00 84.94 258 PRO A O 1
ATOM 2087 N N . LEU A 1 259 ? -18.958 -3.618 24.930 1.00 85.94 259 LEU A N 1
ATOM 2088 C CA . LEU A 1 259 ? -18.164 -2.679 24.143 1.00 85.94 259 LEU A CA 1
ATOM 2089 C C . LEU A 1 259 ? -16.976 -2.157 24.977 1.00 85.94 259 LEU A C 1
ATOM 2091 O O . LEU A 1 259 ? -17.111 -2.058 26.203 1.00 85.94 259 LEU A O 1
ATOM 2095 N N . PRO A 1 260 ? -15.819 -1.913 24.341 1.00 78.38 260 PRO A N 1
ATOM 2096 C CA . PRO A 1 260 ? -14.647 -1.332 24.994 1.00 78.38 260 PRO A CA 1
ATOM 2097 C C . PRO A 1 260 ? -14.838 0.106 25.495 1.00 78.38 260 PRO A C 1
ATOM 2099 O O . PRO A 1 260 ? -15.737 0.816 24.992 1.00 78.38 260 PRO A O 1
#